Protein AF-A0A8T4UZW9-F1 (afdb_monomer_lite)

Structure (mmCIF, N/CA/C/O backbone):
data_AF-A0A8T4UZW9-F1
#
_entry.id   AF-A0A8T4UZW9-F1
#
loop_
_atom_site.group_PDB
_atom_site.id
_atom_site.type_symbol
_atom_site.label_atom_id
_atom_site.label_alt_id
_atom_site.label_comp_id
_atom_site.label_asym_id
_atom_site.label_entity_id
_atom_site.label_seq_id
_atom_site.pdbx_PDB_ins_code
_atom_site.Cartn_x
_atom_site.Cartn_y
_atom_site.Cartn_z
_atom_site.occupancy
_atom_site.B_iso_or_equiv
_atom_site.auth_seq_id
_atom_site.auth_comp_id
_atom_site.auth_asym_id
_atom_site.auth_atom_id
_atom_site.pdbx_PDB_model_num
ATOM 1 N N . ASN A 1 1 ? -14.737 19.702 2.551 1.00 26.02 1 ASN A N 1
ATOM 2 C CA . ASN A 1 1 ? -15.787 19.615 3.590 1.00 26.02 1 ASN A CA 1
ATOM 3 C C . ASN A 1 1 ? -16.115 18.159 3.865 1.00 26.02 1 ASN A C 1
ATOM 5 O O . ASN A 1 1 ? -17.049 17.646 3.266 1.00 26.02 1 ASN A O 1
ATOM 9 N N . ASN A 1 2 ? -15.314 17.505 4.705 1.00 21.62 2 ASN A N 1
ATOM 10 C CA . ASN A 1 2 ? -15.718 16.809 5.933 1.00 21.62 2 ASN A CA 1
ATOM 11 C C . ASN A 1 2 ? -14.471 16.094 6.469 1.00 21.62 2 ASN A C 1
ATOM 13 O O . ASN A 1 2 ? -13.993 15.145 5.866 1.00 21.62 2 ASN A O 1
ATOM 17 N N . ASN A 1 3 ? -13.930 16.645 7.557 1.00 31.73 3 ASN A N 1
ATOM 18 C CA . ASN A 1 3 ? -12.893 16.043 8.389 1.00 31.73 3 ASN A CA 1
ATOM 19 C C . ASN A 1 3 ? -13.463 14.808 9.082 1.00 31.73 3 ASN A C 1
ATOM 21 O O . ASN A 1 3 ? -14.439 14.972 9.811 1.00 31.73 3 ASN A O 1
ATOM 25 N N . TYR A 1 4 ? -12.802 13.660 8.954 1.00 31.64 4 TYR A N 1
ATOM 26 C CA . TYR A 1 4 ? -12.876 12.564 9.924 1.00 31.64 4 TYR A CA 1
ATOM 27 C C . TYR A 1 4 ? -11.516 11.857 10.004 1.00 31.64 4 TYR A C 1
ATOM 29 O O . TYR A 1 4 ? -11.392 10.688 9.682 1.00 31.64 4 TYR A O 1
ATOM 37 N N . GLY A 1 5 ? -10.485 12.605 10.404 1.00 29.77 5 GLY A N 1
ATOM 38 C CA . GLY A 1 5 ? -9.260 12.034 10.963 1.00 29.77 5 GLY A CA 1
ATOM 39 C C . GLY A 1 5 ? -9.416 12.014 12.477 1.00 29.77 5 GLY A C 1
ATOM 40 O O . GLY A 1 5 ? -9.089 12.999 13.135 1.00 29.77 5 GLY A O 1
ATOM 41 N N . TYR A 1 6 ? -10.027 10.958 13.004 1.00 36.66 6 TYR A N 1
ATOM 42 C CA . TYR A 1 6 ? -9.990 10.653 14.430 1.00 36.66 6 TYR A CA 1
ATOM 43 C C . TYR A 1 6 ? -8.990 9.512 14.599 1.00 36.66 6 TYR A C 1
ATOM 45 O O . TYR A 1 6 ? -9.169 8.471 13.977 1.00 36.66 6 TYR A O 1
ATOM 53 N N . SER A 1 7 ? -7.964 9.697 15.428 1.00 41.69 7 SER A N 1
ATOM 54 C CA . SER A 1 7 ? -7.065 8.589 15.797 1.00 41.69 7 SER A CA 1
ATOM 55 C C . SER A 1 7 ? -7.813 7.589 16.687 1.00 41.69 7 SER A C 1
ATOM 57 O O . SER A 1 7 ? -8.642 8.001 17.510 1.00 41.69 7 SER A O 1
ATOM 59 N N . ILE A 1 8 ? -7.499 6.291 16.632 1.00 42.41 8 ILE A N 1
ATOM 60 C CA . ILE A 1 8 ? -8.025 5.295 17.586 1.00 42.41 8 ILE A CA 1
ATOM 61 C C . ILE A 1 8 ? -7.817 5.707 19.052 1.00 42.41 8 ILE A C 1
ATOM 63 O O . ILE A 1 8 ? -8.642 5.401 19.913 1.00 42.41 8 ILE A O 1
ATOM 67 N N . ARG A 1 9 ? -6.783 6.508 19.362 1.00 38.81 9 ARG A N 1
ATOM 68 C CA . ARG A 1 9 ? -6.570 7.092 20.701 1.00 38.81 9 ARG A CA 1
ATOM 69 C C . ARG A 1 9 ? -7.736 7.976 21.155 1.00 38.81 9 ARG A C 1
ATOM 71 O O . ARG A 1 9 ? -8.079 7.964 22.338 1.00 38.81 9 ARG A O 1
ATOM 78 N N . GLU A 1 10 ? -8.380 8.705 20.246 1.00 45.06 10 GLU A N 1
ATOM 79 C CA . GLU A 1 10 ? -9.600 9.466 20.538 1.00 45.06 10 GLU A CA 1
ATOM 80 C C . GLU A 1 10 ? -10.828 8.550 20.678 1.00 45.06 10 GLU A C 1
ATOM 82 O O . GLU A 1 10 ? -11.738 8.865 21.448 1.00 45.06 10 GLU A O 1
ATOM 87 N N . PHE A 1 11 ? -10.855 7.387 20.017 1.00 43.88 11 PHE A N 1
ATOM 88 C CA . PHE A 1 11 ? -11.886 6.356 20.214 1.00 43.88 11 PHE A CA 1
ATOM 89 C C . PHE A 1 11 ? -11.728 5.575 21.535 1.00 43.88 11 PHE A C 1
ATOM 91 O O . PHE A 1 11 ? -12.718 5.182 22.151 1.00 43.88 11 PHE A O 1
ATOM 98 N N . LEU A 1 12 ? -10.512 5.427 22.056 1.00 45.00 12 LEU A N 1
ATOM 99 C CA . LEU A 1 12 ? -10.261 4.709 23.312 1.00 45.00 12 LEU A CA 1
ATOM 100 C C . LEU A 1 12 ? -10.381 5.579 24.569 1.00 45.00 12 LEU A C 1
ATOM 102 O O . LEU A 1 12 ? -10.581 5.053 25.665 1.00 45.00 12 LEU A O 1
ATOM 106 N N . GLY A 1 13 ? -10.342 6.908 24.429 1.00 38.03 13 GLY A N 1
ATOM 107 C CA . GLY A 1 13 ? -10.459 7.860 25.541 1.00 38.03 13 GLY A CA 1
ATOM 108 C C . GLY A 1 13 ? -11.771 7.791 26.343 1.00 38.03 13 GLY A C 1
ATOM 109 O O . GLY A 1 13 ? -11.849 8.393 27.416 1.00 38.03 13 GLY A O 1
ATOM 110 N N . SER A 1 14 ? -12.791 7.057 25.872 1.00 42.62 14 SER A N 1
ATOM 111 C CA . SER A 1 14 ? -14.040 6.814 26.613 1.00 42.62 14 SER A CA 1
ATOM 112 C C . SER A 1 14 ? -14.542 5.358 26.574 1.00 42.62 14 SER A C 1
ATOM 114 O O . SER A 1 14 ? -15.747 5.138 26.675 1.00 42.62 14 SER A O 1
ATOM 116 N N . ALA A 1 15 ? -13.668 4.343 26.490 1.00 47.72 15 ALA A N 1
ATOM 117 C CA . ALA A 1 15 ? -14.074 2.947 26.730 1.00 47.72 15 ALA A CA 1
ATOM 118 C C . ALA A 1 15 ? -14.591 2.784 28.181 1.00 47.72 15 ALA A C 1
ATOM 120 O O . ALA A 1 15 ? -13.852 2.490 29.117 1.00 47.72 15 ALA A O 1
ATOM 121 N N . GLY A 1 16 ? -15.866 3.112 28.389 1.00 48.53 16 GLY A N 1
ATOM 122 C CA . GLY A 1 16 ? -16.478 3.362 29.694 1.00 48.53 16 GLY A CA 1
ATOM 123 C C . GLY A 1 16 ? -17.333 2.207 30.205 1.00 48.53 16 GLY A C 1
ATOM 124 O O . GLY A 1 16 ? -17.899 2.311 31.293 1.00 48.53 16 GLY A O 1
ATOM 125 N N . GLY A 1 17 ? -17.441 1.121 29.440 1.00 56.91 17 GLY A N 1
ATOM 126 C CA . GLY A 1 17 ? -18.288 -0.024 29.759 1.00 56.91 17 GLY A CA 1
ATOM 127 C C . GLY A 1 17 ? -17.519 -1.333 29.758 1.00 56.91 17 GLY A C 1
ATOM 128 O O . GLY A 1 17 ? -17.834 -2.201 28.966 1.00 56.91 17 GLY A O 1
ATOM 129 N N . THR A 1 18 ? -16.505 -1.499 30.607 1.00 66.62 18 THR A N 1
ATOM 130 C CA . THR A 1 18 ? -15.887 -2.819 30.843 1.00 66.62 18 THR A CA 1
ATOM 131 C C . THR A 1 18 ? -16.677 -3.575 31.921 1.00 66.62 18 THR A C 1
ATOM 133 O O . THR A 1 18 ? -17.884 -3.773 31.766 1.00 66.62 18 THR A O 1
ATOM 136 N N . TYR A 1 19 ? -16.058 -3.981 33.035 1.00 70.56 19 TYR A N 1
ATOM 137 C CA . TYR A 1 19 ? -16.760 -4.689 34.103 1.00 70.56 19 TYR A CA 1
ATOM 138 C C . TYR A 1 19 ? -17.786 -3.791 34.806 1.00 70.56 19 TYR A C 1
ATOM 140 O O . TYR A 1 19 ? -17.461 -2.744 35.371 1.00 70.56 19 TYR A O 1
ATOM 148 N N . ASN A 1 20 ? -19.039 -4.239 34.823 1.00 71.25 20 ASN A N 1
ATOM 149 C CA . ASN A 1 20 ? -20.116 -3.590 35.559 1.00 71.25 20 ASN A CA 1
ATOM 150 C C . ASN A 1 20 ? -21.102 -4.643 36.074 1.00 71.25 20 ASN A C 1
ATOM 152 O O . ASN A 1 20 ? -21.832 -5.272 35.301 1.00 71.25 20 ASN A O 1
ATOM 156 N N . TYR A 1 21 ? -21.124 -4.835 37.395 1.00 75.19 21 TYR A N 1
ATOM 157 C CA . TYR A 1 21 ? -21.987 -5.810 38.057 1.00 75.19 21 TYR A CA 1
ATOM 158 C C . TYR A 1 21 ? -23.447 -5.330 38.097 1.00 75.19 21 TYR A C 1
ATOM 160 O O . TYR A 1 21 ? -23.865 -4.610 39.007 1.00 75.19 21 TYR A O 1
ATOM 168 N N . ARG A 1 22 ? -24.237 -5.726 37.092 1.00 79.81 22 ARG A N 1
ATOM 169 C CA . ARG A 1 22 ? -25.622 -5.294 36.873 1.00 79.81 22 ARG A CA 1
ATOM 170 C C . ARG A 1 22 ? -26.467 -6.377 36.201 1.00 79.81 22 ARG A C 1
ATOM 172 O O . ARG A 1 22 ? -25.975 -7.269 35.518 1.00 79.81 22 ARG A O 1
ATOM 179 N N . CYS A 1 23 ? -27.781 -6.266 36.348 1.00 78.50 23 CYS A N 1
ATOM 180 C CA . CYS A 1 23 ? -28.707 -7.097 35.582 1.00 78.50 23 CYS A CA 1
ATOM 181 C C . CYS A 1 23 ? -28.758 -6.662 34.115 1.00 78.50 23 CYS A C 1
ATOM 183 O O . CYS A 1 23 ? -28.663 -5.468 33.816 1.00 78.50 23 CYS A O 1
ATOM 185 N N . THR A 1 24 ? -28.986 -7.613 33.210 1.00 81.69 24 THR A N 1
ATOM 186 C CA . THR A 1 24 ? -29.236 -7.331 31.791 1.00 81.69 24 THR A CA 1
ATOM 187 C C . THR A 1 24 ? -30.389 -6.341 31.645 1.00 81.69 24 THR A C 1
ATOM 189 O O . THR A 1 24 ? -31.436 -6.490 32.283 1.00 81.69 24 THR A O 1
ATOM 192 N N . GLN A 1 25 ? -30.173 -5.287 30.850 1.00 79.19 25 GLN A N 1
ATOM 193 C CA . GLN A 1 25 ? -31.126 -4.183 30.646 1.00 79.19 25 GLN A CA 1
ATOM 194 C C . GLN A 1 25 ? -31.618 -3.519 31.950 1.00 79.19 25 GLN A C 1
ATOM 196 O O . GLN A 1 25 ? -32.710 -2.945 31.995 1.00 79.19 25 GLN A O 1
ATOM 201 N N . ASN A 1 26 ? -30.842 -3.623 33.036 1.00 79.69 26 ASN A N 1
ATOM 202 C CA . ASN A 1 26 ? -31.213 -3.174 34.380 1.00 79.69 26 ASN A CA 1
ATOM 203 C C . ASN A 1 26 ? -32.562 -3.751 34.874 1.00 79.69 26 ASN A C 1
ATOM 205 O O . ASN A 1 26 ? -33.291 -3.096 35.622 1.00 79.69 26 ASN A O 1
ATOM 209 N N . LYS A 1 27 ? -32.923 -4.974 34.449 1.00 83.25 27 LYS A N 1
ATOM 210 C CA . LYS A 1 27 ? -34.152 -5.668 34.874 1.00 83.25 27 LYS A CA 1
ATOM 211 C C . LYS A 1 27 ? -33.907 -6.526 36.119 1.00 83.25 27 LYS A C 1
ATOM 213 O O . LYS A 1 27 ? -33.400 -7.645 36.031 1.00 83.25 27 LYS A O 1
ATOM 218 N N . GLY A 1 28 ? -34.255 -5.976 37.279 1.00 85.44 28 GLY A N 1
ATOM 219 C CA . GLY A 1 28 ? -34.100 -6.616 38.588 1.00 85.44 28 GLY A CA 1
ATOM 220 C C . GLY A 1 28 ? -33.003 -5.969 39.436 1.00 85.44 28 GLY A C 1
ATOM 221 O O . GLY A 1 28 ? -32.626 -4.816 39.224 1.00 85.44 28 GLY A O 1
ATOM 222 N N . THR A 1 29 ? -32.498 -6.695 40.435 1.00 86.12 29 THR A N 1
ATOM 223 C CA . THR A 1 29 ? -31.386 -6.241 41.287 1.00 86.12 29 THR A CA 1
ATOM 224 C C . THR A 1 29 ? -30.428 -7.395 41.520 1.00 86.12 29 THR A C 1
ATOM 226 O O . THR A 1 29 ? -30.804 -8.396 42.129 1.00 86.12 29 THR A O 1
ATOM 229 N N . ALA A 1 30 ? -29.187 -7.253 41.052 1.00 69.88 30 ALA A N 1
ATOM 230 C CA . ALA A 1 30 ? -28.177 -8.297 41.165 1.00 69.88 30 ALA A CA 1
ATOM 231 C C . ALA A 1 30 ? -27.990 -8.738 42.636 1.00 69.88 30 ALA A C 1
ATOM 233 O O . ALA A 1 30 ? -28.013 -7.891 43.534 1.00 69.88 30 ALA A O 1
ATOM 234 N N . PRO A 1 31 ? -27.841 -10.049 42.914 1.00 72.38 31 PRO A N 1
ATOM 235 C CA . PRO A 1 31 ? -27.735 -11.157 41.955 1.00 72.38 31 PRO A CA 1
ATOM 236 C C . PRO A 1 31 ? -29.085 -11.678 41.413 1.00 72.38 31 PRO A C 1
ATOM 238 O O . PRO A 1 31 ? -29.103 -12.566 40.566 1.00 72.38 31 PRO A O 1
ATOM 241 N N . ASN A 1 32 ? -30.220 -11.149 41.881 1.00 84.44 32 ASN A N 1
ATOM 242 C CA . ASN A 1 32 ? -31.563 -11.599 41.500 1.00 84.44 32 ASN A CA 1
ATOM 243 C C . ASN A 1 32 ? -32.087 -10.793 40.300 1.00 84.44 32 ASN A C 1
ATOM 245 O O . ASN A 1 32 ? -32.832 -9.820 40.448 1.00 84.44 32 ASN A O 1
ATOM 249 N N . CYS A 1 33 ? -31.654 -11.193 39.109 1.00 82.38 33 CYS A N 1
ATOM 250 C CA . CYS A 1 33 ? -31.996 -10.531 37.855 1.00 82.38 33 CYS A CA 1
ATOM 251 C C . CYS A 1 33 ? -33.128 -11.247 37.115 1.00 82.38 33 CYS A C 1
ATOM 253 O O . CYS A 1 33 ? -33.100 -12.469 36.982 1.00 82.38 33 CYS A O 1
ATOM 255 N N . ASP A 1 34 ? -34.075 -10.483 36.567 1.00 86.69 34 ASP A N 1
ATOM 256 C CA . ASP A 1 34 ? -35.231 -11.033 35.845 1.00 86.69 34 ASP A CA 1
ATOM 257 C C . ASP A 1 34 ? -34.815 -11.688 34.518 1.00 86.69 34 ASP A C 1
ATOM 259 O O . ASP A 1 34 ? -35.422 -12.661 34.076 1.00 86.69 34 ASP A O 1
ATOM 263 N N . LEU A 1 35 ? -33.767 -11.144 33.889 1.00 80.06 35 LEU A N 1
ATOM 264 C CA . LEU A 1 35 ? -33.226 -11.575 32.594 1.00 80.06 35 LEU A CA 1
ATOM 265 C C . LEU A 1 35 ? -31.789 -12.120 32.696 1.00 80.06 35 LEU A C 1
ATOM 267 O O . LEU A 1 35 ? -31.121 -12.283 31.681 1.00 80.06 35 LEU A O 1
ATOM 271 N N . GLY A 1 36 ? -31.305 -12.383 33.914 1.00 83.38 36 GLY A N 1
ATOM 272 C CA . GLY A 1 36 ? -29.906 -12.739 34.171 1.00 83.38 36 GLY A CA 1
ATOM 273 C C . GLY A 1 36 ? -28.966 -11.533 34.318 1.00 83.38 36 GLY A C 1
ATOM 274 O O . GLY A 1 36 ? -29.372 -10.373 34.193 1.00 83.38 36 GLY A O 1
ATOM 275 N N . LEU A 1 37 ? -27.711 -11.820 34.666 1.00 78.38 37 LEU A N 1
ATOM 276 C CA . LEU A 1 37 ? -26.644 -10.820 34.753 1.00 78.38 37 LEU A CA 1
ATOM 277 C C . LEU A 1 37 ? -26.192 -10.396 33.352 1.00 78.38 37 LEU A C 1
ATOM 279 O O . LEU A 1 37 ? -26.225 -11.190 32.414 1.00 78.38 37 LEU A O 1
ATOM 283 N N . SER A 1 38 ? -25.763 -9.141 33.241 1.00 81.44 38 SER A N 1
ATOM 284 C CA . SER A 1 38 ? -25.216 -8.585 32.004 1.00 81.44 38 SER A CA 1
ATOM 285 C C . SER A 1 38 ? -23.883 -9.257 31.641 1.00 81.44 38 SER A C 1
ATOM 287 O O . SER A 1 38 ? -23.124 -9.584 32.553 1.00 81.44 38 SER A O 1
ATOM 289 N N . PRO A 1 39 ? -23.533 -9.388 30.348 1.00 77.69 39 PRO A N 1
ATOM 290 C CA . PRO A 1 39 ? -22.188 -9.783 29.909 1.00 77.69 39 PRO A CA 1
ATOM 291 C C . PRO A 1 39 ? -21.061 -8.962 30.565 1.00 77.69 39 PRO A C 1
ATOM 293 O O . PRO A 1 39 ? -20.059 -9.517 31.014 1.00 77.69 39 PRO A O 1
ATOM 296 N N . HIS A 1 40 ? -21.276 -7.659 30.780 1.00 79.31 40 HIS A N 1
ATOM 297 C CA . HIS A 1 40 ? -20.351 -6.802 31.537 1.00 79.31 40 HIS A CA 1
ATOM 298 C C . HIS A 1 40 ? -20.133 -7.257 32.986 1.00 79.31 40 HIS A C 1
ATOM 300 O O . HIS A 1 40 ? -19.101 -6.968 33.577 1.00 79.31 40 HIS A O 1
ATOM 306 N N . SER A 1 41 ? -21.082 -7.970 33.594 1.00 70.19 41 SER A N 1
ATOM 307 C CA . SER A 1 41 ? -20.940 -8.503 34.959 1.00 70.19 41 SER A CA 1
ATOM 308 C C . SER A 1 41 ? -20.025 -9.717 35.044 1.00 70.19 41 SER A C 1
ATOM 310 O O . SER A 1 41 ? -19.705 -10.143 36.148 1.00 70.19 41 SER A O 1
ATOM 312 N N . TYR A 1 42 ? -19.626 -10.268 33.901 1.00 67.94 42 TYR A N 1
ATOM 313 C CA . TYR A 1 42 ? -18.651 -11.349 33.794 1.00 67.94 42 TYR A CA 1
ATOM 314 C C . TYR A 1 42 ? -17.320 -10.858 33.213 1.00 67.94 42 TYR A C 1
ATOM 316 O O . TYR A 1 42 ? -16.427 -11.661 32.985 1.00 67.94 42 TYR A O 1
ATOM 324 N N . GLY A 1 43 ? -17.199 -9.554 32.935 1.00 67.44 43 GLY A N 1
ATOM 325 C CA . GLY A 1 43 ? -16.023 -8.989 32.281 1.00 67.44 43 GLY A CA 1
ATOM 326 C C . GLY A 1 43 ? -15.843 -9.460 30.838 1.00 67.44 43 GLY A C 1
ATOM 327 O O . GLY A 1 43 ? -14.761 -9.290 30.307 1.00 67.44 43 GLY A O 1
ATOM 328 N N . VAL A 1 44 ? -16.862 -10.045 30.198 1.00 71.31 44 VAL A N 1
ATOM 329 C CA . VAL A 1 44 ? -16.782 -10.572 28.818 1.00 71.31 44 VAL A CA 1
ATOM 330 C C . VAL A 1 44 ? -17.356 -9.611 27.774 1.00 71.31 44 VAL A C 1
ATOM 332 O O . VAL A 1 44 ? -17.636 -10.017 26.653 1.00 71.31 44 VAL A O 1
ATOM 335 N N . ALA A 1 45 ? -17.578 -8.346 28.134 1.00 80.19 45 ALA A N 1
ATOM 336 C CA . ALA A 1 45 ? -18.093 -7.341 27.214 1.00 80.19 45 ALA A CA 1
ATOM 337 C C . ALA A 1 45 ? -17.457 -5.968 27.428 1.00 80.19 45 ALA A C 1
ATOM 339 O O . ALA A 1 45 ? -17.060 -5.623 28.547 1.00 80.19 45 ALA A O 1
ATOM 340 N N . ILE A 1 46 ? -17.396 -5.198 26.344 1.00 82.12 46 ILE A N 1
ATOM 341 C CA . ILE A 1 46 ? -16.849 -3.847 26.293 1.00 82.12 46 ILE A CA 1
ATOM 342 C C . ILE A 1 46 ? -17.754 -2.924 25.474 1.00 82.12 46 ILE A C 1
ATOM 344 O O . ILE A 1 46 ? -18.232 -3.309 24.412 1.00 82.12 46 ILE A O 1
ATOM 348 N N . ASP A 1 47 ? -17.946 -1.698 25.967 1.00 85.12 47 ASP A N 1
ATOM 349 C CA . ASP A 1 47 ? -18.595 -0.618 25.219 1.00 85.12 47 ASP A CA 1
ATOM 350 C C . ASP A 1 47 ? -17.548 0.397 24.719 1.00 85.12 47 ASP A C 1
ATOM 352 O O . ASP A 1 47 ? -16.833 1.010 25.524 1.00 85.12 47 ASP A O 1
ATOM 356 N N . VAL A 1 48 ? -17.472 0.607 23.401 1.00 79.19 48 VAL A N 1
ATOM 357 C CA . VAL A 1 48 ? -16.547 1.539 22.730 1.00 79.19 48 VAL A CA 1
ATOM 358 C C . VAL A 1 48 ? -17.263 2.844 22.367 1.00 79.19 48 VAL A C 1
ATOM 360 O O . VAL A 1 48 ? -18.261 2.841 21.647 1.00 79.19 48 VAL A O 1
ATOM 363 N N . ARG A 1 49 ? -16.744 3.985 22.847 1.00 75.38 49 ARG A N 1
ATOM 364 C CA . ARG A 1 49 ? -17.334 5.332 22.663 1.00 75.38 49 ARG A CA 1
ATOM 365 C C . ARG A 1 49 ? -18.859 5.375 22.876 1.00 75.38 49 ARG A C 1
ATOM 367 O O . ARG A 1 49 ? -19.587 5.823 21.986 1.00 75.38 49 ARG A O 1
ATOM 374 N N . PRO A 1 50 ? -19.368 4.964 24.053 1.00 78.50 50 PRO A N 1
ATOM 375 C CA . PRO A 1 50 ? -20.802 4.978 24.349 1.00 78.50 50 PRO A CA 1
ATOM 376 C C . PRO A 1 50 ? -21.433 6.380 24.252 1.00 78.50 50 PRO A C 1
ATOM 378 O O . PRO A 1 50 ? -22.640 6.512 24.074 1.00 78.50 50 PRO A O 1
ATOM 381 N N . ASP A 1 51 ? -20.628 7.445 24.349 1.00 77.62 51 ASP A N 1
ATOM 382 C CA . ASP A 1 51 ? -21.057 8.833 24.154 1.00 77.62 51 ASP A CA 1
ATOM 383 C C . ASP A 1 51 ? -21.459 9.155 22.706 1.00 77.62 51 ASP A C 1
ATOM 385 O O . ASP A 1 51 ? -22.354 9.976 22.493 1.00 77.62 51 ASP A O 1
ATOM 389 N N . LEU A 1 52 ? -20.810 8.515 21.727 1.00 79.69 52 LEU A N 1
ATOM 390 C CA . LEU A 1 52 ? -21.070 8.707 20.297 1.00 79.69 52 LEU A CA 1
ATOM 391 C C . LEU A 1 52 ? -21.924 7.596 19.688 1.00 79.69 52 LEU A C 1
ATOM 393 O O . LEU A 1 52 ? -22.645 7.843 18.724 1.00 79.69 52 LEU A O 1
ATOM 397 N N . ASN A 1 53 ? -21.856 6.394 20.260 1.00 85.62 53 ASN A N 1
ATOM 398 C CA . ASN A 1 53 ? -22.495 5.187 19.743 1.00 85.62 53 ASN A CA 1
ATOM 399 C C . ASN A 1 53 ? -23.543 4.617 20.722 1.00 85.62 53 ASN A C 1
ATOM 401 O O . ASN A 1 53 ? -23.474 3.431 21.044 1.00 85.62 53 ASN A O 1
ATOM 405 N N . PRO A 1 54 ? -24.494 5.427 21.234 1.00 87.81 54 PRO A N 1
ATOM 406 C CA . PRO A 1 54 ? -25.459 4.954 22.217 1.00 87.81 54 PRO A CA 1
ATOM 407 C C . PRO A 1 54 ? -26.408 3.914 21.620 1.00 87.81 54 PRO A C 1
ATOM 409 O O . PRO A 1 54 ? -26.716 3.930 20.425 1.00 87.81 54 PRO A O 1
ATOM 412 N N . ASP A 1 55 ? -26.940 3.058 22.483 1.00 89.25 55 ASP A N 1
ATOM 413 C CA . ASP A 1 55 ? -27.906 2.044 22.103 1.00 89.25 55 ASP A CA 1
ATOM 414 C C . ASP A 1 55 ? -29.293 2.626 21.783 1.00 89.25 55 ASP A C 1
ATOM 416 O O . ASP A 1 55 ? -29.760 3.606 22.373 1.00 89.25 55 ASP A O 1
ATOM 420 N N . TYR A 1 56 ? -29.992 2.006 20.830 1.00 88.25 56 TYR A N 1
ATOM 421 C CA . TYR A 1 56 ? -31.361 2.370 20.482 1.00 88.25 56 TYR A CA 1
ATOM 422 C C . TYR A 1 56 ? -32.143 1.221 19.830 1.00 88.25 56 TYR A C 1
ATOM 424 O O . TYR A 1 56 ? -31.610 0.291 19.226 1.00 88.25 56 TYR A O 1
ATOM 432 N N . SER A 1 57 ? -33.473 1.286 19.918 1.00 88.25 57 SER A N 1
ATOM 433 C CA . SER A 1 57 ? -34.347 0.345 19.205 1.00 88.25 57 SER A CA 1
ATOM 434 C C . SER A 1 57 ? -34.428 0.696 17.719 1.00 88.25 57 SER A C 1
ATOM 436 O O . SER A 1 57 ? -34.755 1.832 17.376 1.00 88.25 57 SER A O 1
ATOM 438 N N . LYS A 1 58 ? -34.225 -0.288 16.838 1.00 85.50 58 LYS A N 1
ATOM 439 C CA . LYS A 1 58 ? -34.376 -0.137 15.380 1.00 85.50 58 LYS A CA 1
ATOM 440 C C . LYS A 1 58 ? -35.471 -1.047 14.824 1.00 85.50 58 LYS A C 1
ATOM 442 O O . LYS A 1 58 ? -35.899 -1.990 15.495 1.00 85.50 58 LYS A O 1
ATOM 447 N N . LYS A 1 59 ? -35.971 -0.762 13.615 1.00 83.88 59 LYS A N 1
ATOM 448 C CA . LYS A 1 59 ? -36.911 -1.679 12.952 1.00 83.88 59 LYS A CA 1
ATOM 449 C C . LYS A 1 59 ? -36.155 -2.904 12.448 1.00 83.88 59 LYS A C 1
ATOM 451 O O . LYS A 1 59 ? -34.949 -2.863 12.231 1.00 83.88 59 LYS A O 1
ATOM 456 N N . ILE A 1 60 ? -36.894 -3.993 12.256 1.00 78.25 60 ILE A N 1
ATOM 457 C CA . ILE A 1 60 ? -36.329 -5.226 11.715 1.00 78.25 60 ILE A CA 1
ATOM 458 C C . ILE A 1 60 ? -35.717 -4.959 10.332 1.00 78.25 60 ILE A C 1
ATOM 460 O O . ILE A 1 60 ? -36.382 -4.373 9.477 1.00 78.25 60 ILE A O 1
ATOM 464 N N . ASN A 1 61 ? -34.475 -5.403 10.137 1.00 77.31 61 ASN A N 1
ATOM 465 C CA . ASN A 1 61 ? -33.659 -5.210 8.930 1.00 77.31 61 ASN A CA 1
ATOM 466 C C . ASN A 1 61 ? -33.200 -3.768 8.640 1.00 77.31 61 ASN A C 1
ATOM 468 O O . ASN A 1 61 ? -32.626 -3.546 7.578 1.00 77.31 61 ASN A O 1
ATOM 472 N N . ASP A 1 62 ? -33.425 -2.801 9.537 1.00 84.81 62 ASP A N 1
ATOM 473 C CA . ASP A 1 62 ? -32.738 -1.510 9.422 1.00 84.81 62 ASP A CA 1
ATOM 474 C C . ASP A 1 62 ? -31.244 -1.701 9.760 1.00 84.81 62 ASP A C 1
ATOM 476 O O . ASP A 1 62 ? -30.873 -2.484 10.648 1.00 84.81 62 ASP A O 1
ATOM 480 N N . GLU A 1 63 ? -30.377 -0.966 9.068 1.00 85.62 63 GLU A N 1
ATOM 481 C CA . GLU A 1 63 ? -28.951 -0.901 9.396 1.00 85.62 63 GLU A CA 1
ATOM 482 C C . GLU A 1 63 ? -28.738 -0.208 10.753 1.00 85.62 63 GLU A C 1
ATOM 484 O O . GLU A 1 63 ? -29.536 0.627 11.196 1.00 85.62 63 GLU A O 1
ATOM 489 N N . CYS A 1 64 ? -27.680 -0.608 11.459 1.00 90.06 64 CYS A N 1
ATOM 490 C CA . CYS A 1 64 ? -27.278 0.037 12.704 1.00 90.06 64 CYS A CA 1
ATOM 491 C C . CYS A 1 64 ? -26.448 1.278 12.360 1.00 90.06 64 CYS A C 1
ATOM 493 O O . CYS A 1 64 ? -25.502 1.187 11.591 1.00 90.06 64 CYS A O 1
ATOM 495 N N . ASN A 1 65 ? -26.821 2.439 12.888 1.00 89.69 65 ASN A N 1
ATOM 496 C CA . ASN A 1 65 ? -26.115 3.692 12.654 1.00 89.69 65 ASN A CA 1
ATOM 497 C C . ASN A 1 65 ? -25.051 3.869 13.739 1.00 89.69 65 ASN A C 1
ATOM 499 O O . ASN A 1 65 ? -25.384 3.847 14.926 1.00 89.69 65 ASN A O 1
ATOM 503 N N . HIS A 1 66 ? -23.800 4.064 13.334 1.00 89.81 66 HIS A N 1
ATOM 504 C CA . HIS A 1 66 ? -22.658 4.236 14.225 1.00 89.81 66 HIS A CA 1
ATOM 505 C C . HIS A 1 66 ? -21.614 5.169 13.620 1.00 89.81 66 HIS A C 1
ATOM 507 O O . HIS A 1 66 ? -21.635 5.493 12.436 1.00 89.81 66 HIS A O 1
ATOM 513 N N . GLN A 1 67 ? -20.695 5.603 14.474 1.00 82.88 67 GLN A N 1
ATOM 514 C CA . GLN A 1 67 ? -19.491 6.344 14.110 1.00 82.88 67 GLN A CA 1
ATOM 515 C C . GLN A 1 67 ? -18.220 5.516 14.335 1.00 82.88 67 GLN A C 1
ATOM 517 O O . GLN A 1 67 ? -17.125 6.059 14.238 1.00 82.88 67 GLN A O 1
ATOM 522 N N . LEU A 1 68 ? -18.353 4.232 14.689 1.00 77.94 68 LEU A N 1
ATOM 523 C CA . LEU A 1 68 ? -17.210 3.322 14.765 1.00 77.94 68 LEU A CA 1
ATOM 524 C C . LEU A 1 68 ? -16.644 3.064 13.360 1.00 77.94 68 LEU A C 1
ATOM 526 O O . LEU A 1 68 ? -17.452 2.802 12.468 1.00 77.94 68 LEU A O 1
ATOM 530 N N . PRO A 1 69 ? -15.314 3.117 13.174 1.00 77.44 69 PRO A N 1
ATOM 531 C CA . PRO A 1 69 ? -14.661 2.636 11.958 1.00 77.44 69 PRO A CA 1
ATOM 532 C C . PRO A 1 69 ? -14.909 1.139 11.734 1.00 77.44 69 PRO A C 1
ATOM 534 O O . PRO A 1 69 ? -14.963 0.376 12.704 1.00 77.44 69 PRO A O 1
ATOM 537 N N . ASP A 1 70 ? -15.013 0.721 10.470 1.00 76.44 70 ASP A N 1
ATOM 538 C CA . ASP A 1 70 ? -15.262 -0.681 10.106 1.00 76.44 70 ASP A CA 1
ATOM 539 C C . ASP A 1 70 ? -14.127 -1.600 10.581 1.00 76.44 70 ASP A C 1
ATOM 541 O O . ASP A 1 70 ? -14.411 -2.651 11.152 1.00 76.44 70 ASP A O 1
ATOM 545 N N . CYS A 1 71 ? -12.869 -1.143 10.507 1.00 66.62 71 CYS A N 1
ATOM 546 C CA . CYS A 1 71 ? -11.709 -1.888 11.004 1.00 66.62 71 CYS A CA 1
ATOM 547 C C . CYS A 1 71 ? -11.834 -2.267 12.490 1.00 66.62 71 CYS A C 1
ATOM 549 O O . CYS A 1 71 ? -11.508 -3.382 12.870 1.00 66.62 71 CYS A O 1
ATOM 551 N N . ILE A 1 72 ? -12.396 -1.400 13.345 1.00 73.94 72 ILE A N 1
ATOM 552 C CA . ILE A 1 72 ? -12.625 -1.730 14.761 1.00 73.94 72 ILE A CA 1
ATOM 553 C C . ILE A 1 72 ? -13.627 -2.879 14.882 1.00 73.94 72 ILE A C 1
ATOM 555 O O . ILE A 1 72 ? -13.433 -3.801 15.673 1.00 73.94 72 ILE A O 1
ATOM 559 N N . ILE A 1 73 ? -14.719 -2.818 14.118 1.00 81.75 73 ILE A N 1
ATOM 560 C CA . ILE A 1 73 ? -15.774 -3.833 14.155 1.00 81.75 73 ILE A CA 1
ATOM 561 C C . ILE A 1 73 ? -15.227 -5.177 13.665 1.00 81.75 73 ILE A C 1
ATOM 563 O O . ILE A 1 73 ? -15.501 -6.203 14.291 1.00 81.75 73 ILE A O 1
ATOM 567 N N . GLU A 1 74 ? -14.461 -5.160 12.577 1.00 77.81 74 GLU A N 1
ATOM 568 C CA . GLU A 1 74 ? -13.820 -6.331 11.979 1.00 77.81 74 GLU A CA 1
ATOM 569 C C . GLU A 1 74 ? -12.785 -6.944 12.927 1.00 77.81 74 GLU A C 1
ATOM 571 O O . GLU A 1 74 ? -12.942 -8.111 13.277 1.00 77.81 74 GLU A O 1
ATOM 576 N N . SER A 1 75 ? -11.868 -6.157 13.504 1.00 71.12 75 SER A N 1
ATOM 577 C CA . SER A 1 75 ? -10.884 -6.646 14.486 1.00 71.12 75 SER A CA 1
ATOM 578 C C . SER A 1 75 ? -11.535 -7.355 15.678 1.00 71.12 75 SER A C 1
ATOM 580 O O . SER A 1 75 ? -11.091 -8.421 16.111 1.00 71.12 75 SER A O 1
ATOM 582 N N . PHE A 1 76 ? -12.625 -6.801 16.225 1.00 77.56 76 PHE A N 1
ATOM 583 C CA . PHE A 1 76 ? -13.358 -7.466 17.306 1.00 77.56 76 PHE A CA 1
ATOM 584 C C . PHE A 1 76 ? -14.012 -8.773 16.836 1.00 77.56 76 PHE A C 1
ATOM 586 O O . PHE A 1 76 ? -13.969 -9.774 17.558 1.00 77.56 76 PHE A O 1
ATOM 593 N N . LYS A 1 77 ? -14.622 -8.785 15.646 1.00 81.81 77 LYS A N 1
ATOM 594 C CA . LYS A 1 77 ? -15.268 -9.979 15.082 1.00 81.81 77 LYS A CA 1
ATOM 595 C C . LYS A 1 77 ? -14.261 -11.088 14.778 1.00 81.81 77 LYS A C 1
ATOM 597 O O . LYS A 1 77 ? -14.532 -12.238 15.128 1.00 81.81 77 LYS A O 1
ATOM 602 N N . ASP A 1 78 ? -13.102 -10.747 14.229 1.00 72.69 78 ASP A N 1
ATOM 603 C CA . ASP A 1 78 ? -12.014 -11.684 13.932 1.00 72.69 78 ASP A CA 1
ATOM 604 C C . ASP A 1 78 ? -11.417 -12.279 15.211 1.00 72.69 78 ASP A C 1
ATOM 606 O O . ASP A 1 78 ? -11.125 -13.474 15.281 1.00 72.69 78 ASP A O 1
ATOM 610 N N . ALA A 1 79 ? -11.383 -11.495 16.291 1.00 66.56 79 ALA A N 1
ATOM 611 C CA . ALA A 1 79 ? -11.049 -11.971 17.631 1.00 66.56 79 ALA A CA 1
ATOM 612 C C . ALA A 1 79 ? -12.157 -12.813 18.305 1.00 66.56 79 ALA A C 1
ATOM 614 O O . ALA A 1 79 ? -12.017 -13.243 19.456 1.00 66.56 79 ALA A O 1
ATOM 615 N N . GLY A 1 80 ? -13.276 -13.055 17.620 1.00 74.94 80 GLY A N 1
ATOM 616 C CA . GLY A 1 80 ? -14.381 -13.886 18.093 1.00 74.94 80 GLY A CA 1
ATOM 617 C C . GLY A 1 80 ? -15.420 -13.160 18.951 1.00 74.94 80 GLY A C 1
ATOM 618 O O . GLY A 1 80 ? -16.260 -13.822 19.571 1.00 74.94 80 GLY A O 1
ATOM 619 N N . PHE A 1 81 ? -15.404 -11.825 19.002 1.00 83.62 81 PHE A N 1
ATOM 620 C CA . PHE A 1 81 ? -16.485 -11.059 19.621 1.00 83.62 81 PHE A CA 1
ATOM 621 C C . PHE A 1 81 ? -17.705 -10.999 18.704 1.00 83.62 81 PHE A C 1
ATOM 623 O O . PHE A 1 81 ? -17.631 -11.044 17.478 1.00 83.62 81 PHE A O 1
ATOM 630 N N . ARG A 1 82 ? -18.872 -10.849 19.321 1.00 89.12 82 ARG A N 1
ATOM 631 C CA . ARG A 1 82 ? -20.103 -10.456 18.640 1.00 89.12 82 ARG A CA 1
ATOM 632 C C . ARG A 1 82 ? -20.294 -8.965 18.813 1.00 89.12 82 ARG A C 1
ATOM 634 O O . ARG A 1 82 ? -20.067 -8.437 19.899 1.00 89.12 82 ARG A O 1
ATOM 641 N N . TRP A 1 83 ? -20.770 -8.316 17.763 1.00 92.50 83 TRP A N 1
ATOM 642 C CA . TRP A 1 83 ? -21.052 -6.892 17.777 1.00 92.50 83 TRP A CA 1
ATOM 643 C C . TRP A 1 83 ? -22.550 -6.632 17.960 1.00 92.50 83 TRP A C 1
ATOM 645 O O . TRP A 1 83 ? -23.388 -7.207 17.261 1.00 92.50 83 TRP A O 1
ATOM 655 N N . GLY A 1 84 ? -22.904 -5.742 18.888 1.00 91.44 84 GLY A N 1
ATOM 656 C CA . GLY A 1 84 ? -24.287 -5.359 19.176 1.00 91.44 84 GLY A CA 1
ATOM 657 C C . GLY A 1 84 ? -24.982 -4.625 18.024 1.00 91.44 84 GLY A C 1
ATOM 658 O O . GLY A 1 84 ? -26.214 -4.538 17.990 1.00 91.44 84 GLY A O 1
ATOM 659 N N . GLY A 1 85 ? -24.224 -4.147 17.031 1.00 91.75 85 GLY A N 1
ATOM 660 C CA . GLY A 1 85 ? -24.788 -3.585 15.805 1.00 91.75 85 GLY A CA 1
ATOM 661 C C . GLY A 1 85 ? -25.441 -4.611 14.871 1.00 91.75 85 GLY A C 1
ATOM 662 O O . GLY A 1 85 ? -26.376 -4.264 14.137 1.00 91.75 85 GLY A O 1
ATOM 663 N N . ASP A 1 86 ? -25.052 -5.886 14.977 1.00 90.44 86 ASP A N 1
ATOM 664 C CA . ASP A 1 86 ? -25.614 -6.987 14.180 1.00 90.44 86 ASP A CA 1
ATOM 665 C C . ASP A 1 86 ? -27.002 -7.441 14.676 1.00 90.44 86 ASP A C 1
ATOM 667 O O . ASP A 1 86 ? -27.660 -8.288 14.065 1.00 90.44 86 ASP A O 1
ATOM 671 N N . TRP A 1 87 ? -27.484 -6.916 15.806 1.00 88.62 87 TRP A N 1
ATOM 672 C CA . TRP A 1 87 ? -28.767 -7.321 16.372 1.00 88.62 87 TRP A CA 1
ATOM 673 C C . TRP A 1 87 ? -29.952 -6.845 15.511 1.00 88.62 87 TRP A C 1
ATOM 675 O O . TRP A 1 87 ? -29.947 -5.775 14.911 1.00 88.62 87 TRP A O 1
ATOM 685 N N . ASN A 1 88 ? -31.017 -7.652 15.436 1.00 83.44 88 ASN A N 1
ATOM 686 C CA . ASN A 1 88 ? -32.087 -7.448 14.444 1.00 83.44 88 ASN A CA 1
ATOM 687 C C . ASN A 1 88 ? -33.131 -6.391 14.825 1.00 83.44 88 ASN A C 1
ATOM 689 O O . ASN A 1 88 ? -33.704 -5.739 13.957 1.00 83.44 88 ASN A O 1
ATOM 693 N N . THR A 1 89 ? -33.445 -6.264 16.112 1.00 83.44 89 THR A N 1
ATOM 694 C CA . THR A 1 89 ? -34.520 -5.382 16.617 1.00 83.44 89 THR A CA 1
ATOM 695 C C . THR A 1 89 ? -34.000 -4.313 17.572 1.00 83.44 89 THR A C 1
ATOM 697 O O . THR A 1 89 ? -34.770 -3.563 18.170 1.00 83.44 89 THR A O 1
ATOM 700 N N . TYR A 1 90 ? -32.688 -4.278 17.751 1.00 87.31 90 TYR A N 1
ATOM 701 C CA . TYR A 1 90 ? -31.969 -3.389 18.643 1.00 87.31 90 TYR A CA 1
ATOM 702 C C . TYR A 1 90 ? -30.626 -3.093 17.988 1.00 87.31 90 TYR A C 1
ATOM 704 O O . TYR A 1 90 ? -30.114 -3.946 17.275 1.00 87.31 90 TYR A O 1
ATOM 712 N N . CYS A 1 91 ? -30.111 -1.889 18.151 1.00 91.56 91 CYS A N 1
ATOM 713 C CA . CYS A 1 91 ? -28.800 -1.492 17.664 1.00 91.56 91 CYS A CA 1
ATOM 714 C C . CYS A 1 91 ? -28.042 -0.997 18.883 1.00 91.56 91 CYS A C 1
ATOM 716 O O . CYS A 1 91 ? -28.473 -0.043 19.530 1.00 91.56 91 CYS A O 1
ATOM 718 N N . ASP A 1 92 ? -26.971 -1.703 19.219 1.00 91.81 92 ASP A N 1
ATOM 719 C CA . ASP A 1 92 ? -26.078 -1.362 20.321 1.00 91.81 92 ASP A CA 1
ATOM 720 C C . ASP A 1 92 ? -24.647 -1.290 19.772 1.00 91.81 92 ASP A C 1
ATOM 722 O O . ASP A 1 92 ? -23.860 -2.220 19.943 1.00 91.81 92 ASP A O 1
ATOM 726 N N . PRO A 1 93 ? -24.338 -0.252 18.973 1.00 90.94 93 PRO A N 1
ATOM 727 C CA . PRO A 1 93 ? -23.118 -0.231 18.181 1.00 90.94 93 PRO A CA 1
ATOM 728 C C . PRO A 1 93 ? -21.866 -0.090 19.040 1.00 90.94 93 PRO A C 1
ATOM 730 O O . PRO A 1 93 ? -20.805 -0.523 18.617 1.00 90.94 93 PRO A O 1
ATOM 733 N N . MET A 1 94 ? -21.968 0.479 20.240 1.00 89.56 94 MET A N 1
ATOM 734 C CA . MET A 1 94 ? -20.856 0.508 21.190 1.00 89.56 94 MET A CA 1
ATOM 735 C C . MET A 1 94 ? -20.487 -0.884 21.715 1.00 89.56 94 MET A C 1
ATOM 737 O O . MET A 1 94 ? -19.342 -1.071 22.111 1.00 89.56 94 MET A O 1
ATOM 741 N N . HIS A 1 95 ? -21.425 -1.833 21.741 1.00 90.44 95 HIS A N 1
ATOM 742 C CA . HIS A 1 95 ? -21.298 -3.065 22.509 1.00 90.44 95 HIS A CA 1
ATOM 743 C C . HIS A 1 95 ? -20.607 -4.194 21.741 1.00 90.44 95 HIS A C 1
ATOM 745 O O . HIS A 1 95 ? -21.042 -4.593 20.657 1.00 90.44 95 HIS A O 1
ATOM 751 N N . PHE A 1 96 ? -19.584 -4.778 22.359 1.00 89.00 96 PHE A N 1
ATOM 752 C CA . PHE A 1 96 ? -18.917 -5.994 21.907 1.00 89.00 96 PHE A CA 1
ATOM 753 C C . PHE A 1 96 ? -18.906 -7.016 23.037 1.00 89.00 96 PHE A C 1
ATOM 755 O O . PHE A 1 96 ? -18.503 -6.703 24.157 1.00 89.00 96 PHE A O 1
ATOM 762 N N . GLU A 1 97 ? -19.315 -8.250 22.751 1.00 85.38 97 GLU A N 1
ATOM 763 C CA . GLU A 1 97 ? -19.354 -9.326 23.745 1.00 85.38 97 GLU A CA 1
ATOM 764 C C . GLU A 1 97 ? -18.676 -10.606 23.257 1.00 85.38 97 GLU A C 1
ATOM 766 O O . GLU A 1 97 ? -18.871 -11.065 22.131 1.00 85.38 97 GLU A O 1
ATOM 771 N N . TYR A 1 98 ? -17.912 -11.225 24.151 1.00 80.44 98 TYR A N 1
ATOM 772 C CA . TYR A 1 98 ? -17.293 -12.523 23.956 1.00 80.44 98 TYR A CA 1
ATOM 773 C C . TYR A 1 98 ? -18.156 -13.601 24.620 1.00 80.44 98 TYR A C 1
ATOM 775 O O . TYR A 1 98 ? -18.012 -13.928 25.800 1.00 80.44 98 TYR A O 1
ATOM 783 N N . LEU A 1 99 ? -19.112 -14.145 23.866 1.00 67.75 99 LEU A N 1
ATOM 784 C CA . LEU A 1 99 ? -19.942 -15.259 24.325 1.00 67.75 99 LEU A CA 1
ATOM 785 C C . LEU A 1 99 ? -19.332 -16.577 23.849 1.00 67.75 99 LEU A C 1
ATOM 787 O O . LEU A 1 99 ? -19.518 -16.970 22.696 1.00 67.75 99 LEU A O 1
ATOM 791 N N . SER A 1 100 ? -18.639 -17.292 24.739 1.00 50.12 100 SER A N 1
ATOM 792 C CA . SER A 1 100 ? -18.130 -18.628 24.424 1.00 50.12 100 SER A CA 1
ATOM 793 C C . SER A 1 100 ? -19.299 -19.580 24.123 1.00 50.12 100 SER A C 1
ATOM 795 O O . SER A 1 100 ? -20.111 -19.947 24.973 1.00 50.12 100 SER A O 1
ATOM 797 N N . GLY A 1 101 ? -19.431 -19.949 22.851 1.00 41.34 101 GLY A N 1
ATOM 798 C CA . GLY A 1 101 ? -20.524 -20.781 22.369 1.00 41.34 101 GLY A CA 1
ATOM 799 C C . GLY A 1 101 ? -20.319 -21.160 20.912 1.00 41.34 101 GLY A C 1
ATOM 800 O O . GLY A 1 101 ? -20.840 -20.480 20.029 1.00 41.34 101 GLY A O 1
ATOM 801 N N . SER A 1 102 ? -19.625 -22.289 20.713 1.00 32.00 102 SER A N 1
ATOM 802 C CA . SER A 1 102 ? -19.102 -22.893 19.463 1.00 32.00 102 SER A CA 1
ATOM 803 C C . SER A 1 102 ? -17.613 -22.627 19.237 1.00 32.00 102 SER A C 1
ATOM 805 O O . SER A 1 102 ? -17.206 -21.969 18.290 1.00 32.00 102 SER A O 1
ATOM 807 N N . VAL A 1 103 ? -16.807 -23.189 20.137 1.00 36.12 103 VAL A N 1
ATOM 808 C CA . VAL A 1 103 ? -15.359 -23.351 19.989 1.00 36.12 103 VAL A CA 1
ATOM 809 C C . VAL A 1 103 ? -15.102 -24.523 19.035 1.00 36.12 103 VAL A C 1
ATOM 811 O O . VAL A 1 103 ? -15.003 -25.676 19.445 1.00 36.12 103 VAL A O 1
ATOM 814 N N . ALA A 1 104 ? -15.079 -24.229 17.748 1.00 31.52 104 ALA A N 1
ATOM 815 C CA . ALA A 1 104 ? -14.329 -24.977 16.747 1.00 31.52 104 ALA A CA 1
ATOM 816 C C . ALA A 1 104 ? -13.620 -23.870 15.961 1.00 31.52 104 ALA A C 1
ATOM 818 O O . ALA A 1 104 ? -14.224 -23.289 15.077 1.00 31.52 104 ALA A O 1
ATOM 819 N N . ASP A 1 105 ? -12.563 -23.256 16.492 1.00 34.31 105 ASP A N 1
ATOM 820 C CA . ASP A 1 105 ? -11.202 -23.755 16.276 1.00 34.31 105 ASP A CA 1
ATOM 821 C C . ASP A 1 105 ? -10.166 -23.197 17.277 1.00 34.31 105 ASP A C 1
ATOM 823 O O . ASP A 1 105 ? -8.974 -23.149 16.979 1.00 34.31 105 ASP A O 1
ATOM 827 N N . VAL A 1 106 ? -10.555 -22.815 18.502 1.00 37.97 106 VAL A N 1
ATOM 828 C CA . VAL A 1 106 ? -9.534 -22.519 19.528 1.00 37.97 106 VAL A CA 1
ATOM 829 C C . VAL A 1 106 ? -8.928 -23.843 19.975 1.00 37.97 106 VAL A C 1
ATOM 831 O O . VAL A 1 106 ? -9.533 -24.627 20.710 1.00 37.97 106 VAL A O 1
ATOM 834 N N . GLN A 1 107 ? -7.754 -24.124 19.427 1.00 33.00 107 GLN A N 1
ATOM 835 C CA . GLN A 1 107 ? -7.023 -25.362 19.584 1.00 33.00 107 GLN A CA 1
ATOM 836 C C . GLN A 1 107 ? -6.666 -25.607 21.054 1.00 33.00 107 GLN A C 1
ATOM 838 O O . GLN A 1 107 ? -5.625 -25.195 21.542 1.00 33.00 107 GLN A O 1
ATOM 843 N N . GLY A 1 108 ? -7.546 -26.347 21.727 1.00 31.23 108 GLY A N 1
ATOM 844 C CA . GLY A 1 108 ? -7.199 -27.273 22.794 1.00 31.23 108 GLY A CA 1
ATOM 845 C C . GLY A 1 108 ? -6.658 -26.670 24.082 1.00 31.23 108 GLY A C 1
ATOM 846 O O . GLY A 1 108 ? -5.606 -27.112 24.512 1.00 31.23 108 GLY A O 1
ATOM 847 N N . ASP A 1 109 ? -7.419 -25.799 24.744 1.00 29.94 109 ASP A N 1
ATOM 848 C CA . ASP A 1 109 ? -7.416 -25.738 26.207 1.00 29.94 109 ASP A CA 1
ATOM 849 C C . ASP A 1 109 ? -8.779 -25.271 26.736 1.00 29.94 109 ASP A C 1
ATOM 851 O O . ASP A 1 109 ? -9.447 -24.408 26.166 1.00 29.94 109 ASP A O 1
ATOM 855 N N . VAL A 1 110 ? -9.235 -25.905 27.817 1.00 29.20 110 VAL A N 1
ATOM 856 C CA . VAL A 1 110 ? -10.424 -25.484 28.564 1.00 29.20 110 VAL A CA 1
ATOM 857 C C . VAL A 1 110 ? -10.049 -24.188 29.274 1.00 29.20 110 VAL A C 1
ATOM 859 O O . VAL A 1 110 ? -9.382 -24.225 30.303 1.00 29.20 110 VAL A O 1
ATOM 862 N N . ILE A 1 111 ? -10.433 -23.047 28.705 1.00 36.03 111 ILE A N 1
ATOM 863 C CA . ILE A 1 111 ? -10.210 -21.749 29.340 1.00 36.03 111 ILE A CA 1
ATOM 864 C C . ILE A 1 111 ? -11.269 -21.591 30.437 1.00 36.03 111 ILE A C 1
ATOM 866 O O . ILE A 1 111 ? -12.427 -21.272 30.162 1.00 36.03 111 ILE A O 1
ATOM 870 N N . ASP A 1 112 ? -10.878 -21.851 31.686 1.00 32.66 112 ASP A N 1
ATOM 871 C CA . ASP A 1 112 ? -11.539 -21.241 32.839 1.00 32.66 112 ASP A CA 1
ATOM 872 C C . ASP A 1 112 ? -11.379 -19.724 32.662 1.00 32.66 112 ASP A C 1
ATOM 874 O O . ASP A 1 112 ? -10.270 -19.197 32.723 1.00 32.66 112 ASP A O 1
ATOM 878 N N . VAL A 1 113 ? -12.474 -19.033 32.335 1.00 38.56 113 VAL A N 1
ATOM 879 C CA . VAL A 1 113 ? -12.475 -17.589 32.060 1.00 38.56 113 VAL A CA 1
ATOM 880 C C . VAL A 1 113 ? -12.275 -16.850 33.388 1.00 38.56 113 VAL A C 1
ATOM 882 O O . VAL A 1 113 ? -13.234 -16.446 34.045 1.00 38.56 113 VAL A O 1
ATOM 885 N N . GLU A 1 114 ? -11.023 -16.745 33.840 1.00 38.84 114 GLU A N 1
ATOM 886 C CA . GLU A 1 114 ? -10.62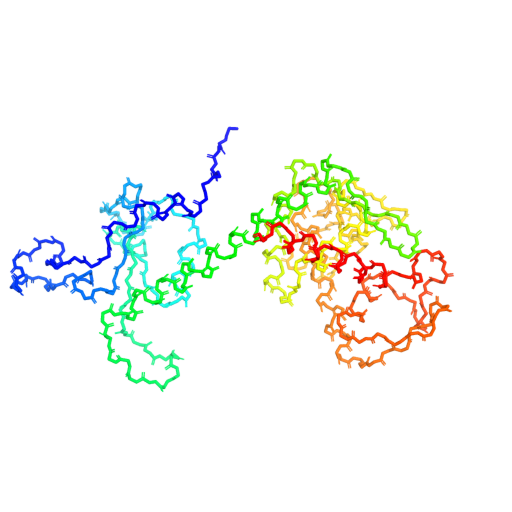6 -15.797 34.881 1.00 38.84 114 GLU A CA 1
ATOM 887 C C . GLU A 1 114 ? -10.754 -14.368 34.329 1.00 38.84 114 GLU A C 1
ATOM 889 O O . GLU A 1 114 ? -10.512 -14.122 33.145 1.00 38.84 114 GLU A O 1
ATOM 894 N N . GLU A 1 115 ? -11.134 -13.433 35.205 1.00 40.38 115 GLU A N 1
ATOM 895 C CA . GLU A 1 115 ? -11.436 -12.006 34.966 1.00 40.38 115 GLU A CA 1
ATOM 896 C C . GLU A 1 115 ? -10.363 -11.257 34.134 1.00 40.38 115 GLU A C 1
ATOM 898 O O . GLU A 1 115 ? -10.654 -10.228 33.529 1.00 40.38 115 GLU A O 1
ATOM 903 N N . ASP A 1 116 ? -9.148 -11.809 34.045 1.00 40.75 116 ASP A N 1
ATOM 904 C CA . ASP A 1 116 ? -8.000 -11.285 33.293 1.00 40.75 116 ASP A CA 1
ATOM 905 C C . ASP A 1 116 ? -8.008 -11.625 31.788 1.00 40.75 116 ASP A C 1
ATOM 907 O O . ASP A 1 116 ? -7.371 -10.939 30.993 1.00 40.75 116 ASP A O 1
ATOM 911 N N . THR A 1 117 ? -8.725 -12.666 31.354 1.00 42.62 117 THR A N 1
ATOM 912 C CA . THR A 1 117 ? -8.640 -13.149 29.960 1.00 42.62 117 THR A CA 1
ATOM 913 C C . THR A 1 117 ? -9.297 -12.208 28.954 1.00 42.62 117 THR A C 1
ATOM 915 O O . THR A 1 117 ? -8.707 -11.937 27.912 1.00 42.62 117 THR A O 1
ATOM 918 N N . THR A 1 118 ? -10.462 -11.630 29.256 1.00 40.12 118 THR A N 1
ATOM 919 C CA . THR A 1 118 ? -11.084 -10.654 28.344 1.00 40.12 118 THR A CA 1
ATOM 920 C C . THR A 1 118 ? -10.310 -9.343 28.312 1.00 40.12 118 THR A C 1
ATOM 922 O O . THR A 1 118 ? -10.154 -8.763 27.246 1.00 40.12 118 THR A O 1
ATOM 925 N N . ALA A 1 119 ? -9.799 -8.874 29.455 1.00 39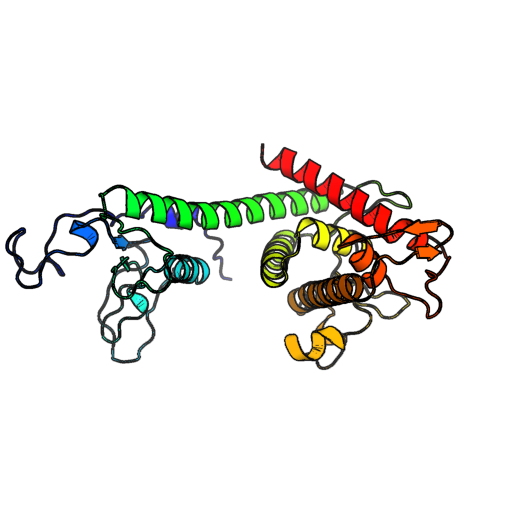.66 119 ALA A N 1
ATOM 926 C CA . ALA A 1 119 ? -8.958 -7.680 29.495 1.00 39.66 119 ALA A CA 1
ATOM 927 C C . ALA A 1 119 ? -7.683 -7.884 28.665 1.00 39.66 119 ALA A C 1
ATOM 929 O O . ALA A 1 119 ? -7.292 -6.985 27.927 1.00 39.66 119 ALA A O 1
ATOM 930 N N . TYR A 1 120 ? -7.098 -9.084 28.720 1.00 39.75 120 TYR A N 1
ATOM 931 C CA . TYR A 1 120 ? -5.942 -9.462 27.917 1.00 39.75 120 TYR A CA 1
ATOM 932 C C . TYR A 1 120 ? -6.262 -9.551 26.422 1.00 39.75 120 TYR A C 1
ATOM 934 O O . TYR A 1 120 ? -5.544 -8.957 25.632 1.00 39.75 120 TYR A O 1
ATOM 942 N N . VAL A 1 121 ? -7.350 -10.220 26.021 1.00 41.47 121 VAL A N 1
ATOM 943 C CA . VAL A 1 121 ? -7.758 -10.304 24.605 1.00 41.47 121 VAL A CA 1
ATOM 944 C C . VAL A 1 121 ? -8.110 -8.920 24.062 1.00 41.47 121 VAL A C 1
ATOM 946 O O . VAL A 1 121 ? -7.675 -8.566 22.979 1.00 41.47 121 VAL A O 1
ATOM 949 N N . VAL A 1 122 ? -8.823 -8.092 24.825 1.00 46.81 122 VAL A N 1
ATOM 950 C CA . VAL A 1 122 ? -9.129 -6.711 24.429 1.00 46.81 122 VAL A CA 1
ATOM 951 C C . VAL A 1 122 ? -7.852 -5.877 24.326 1.00 46.81 122 VAL A C 1
ATOM 953 O O . VAL A 1 122 ? -7.690 -5.146 23.360 1.00 46.81 122 VAL A O 1
ATOM 956 N N . GLN A 1 123 ? -6.921 -5.993 25.274 1.00 43.84 123 GLN A N 1
ATOM 957 C CA . GLN A 1 123 ? -5.634 -5.299 25.208 1.00 43.84 123 GLN A CA 1
ATOM 958 C C . GLN A 1 123 ? -4.741 -5.815 24.073 1.00 43.84 123 GLN A C 1
ATOM 960 O O . GLN A 1 123 ? -3.948 -5.044 23.547 1.00 43.84 123 GLN A O 1
ATOM 965 N N . TYR A 1 124 ? -4.870 -7.085 23.695 1.00 41.25 124 TYR A N 1
ATOM 966 C CA . TYR A 1 124 ? -4.154 -7.707 22.589 1.00 41.25 124 TYR A CA 1
ATOM 967 C C . TYR A 1 124 ? -4.724 -7.256 21.240 1.00 41.25 124 TYR A C 1
ATOM 969 O O . TYR A 1 124 ? -3.982 -6.730 20.431 1.00 41.25 124 TYR A O 1
ATOM 977 N N . VAL A 1 125 ? -6.042 -7.338 21.042 1.00 47.31 125 VAL A N 1
ATOM 978 C CA . VAL A 1 125 ? -6.737 -6.947 19.799 1.00 47.31 125 VAL A CA 1
ATOM 979 C C . VAL A 1 125 ? -6.681 -5.440 19.579 1.00 47.31 125 VAL A C 1
ATOM 981 O O . VAL A 1 125 ? -6.327 -4.970 18.499 1.00 47.31 125 VAL A O 1
ATOM 984 N N . LEU A 1 126 ? -6.981 -4.659 20.623 1.00 49.12 126 LEU A N 1
ATOM 985 C CA . LEU A 1 126 ? -6.779 -3.216 20.566 1.00 49.12 126 LEU A CA 1
ATOM 986 C C . LEU A 1 126 ? -5.294 -2.897 20.470 1.00 49.12 126 LEU A C 1
ATOM 988 O O . LEU A 1 126 ? -4.963 -1.913 19.841 1.00 49.12 126 LEU A O 1
ATOM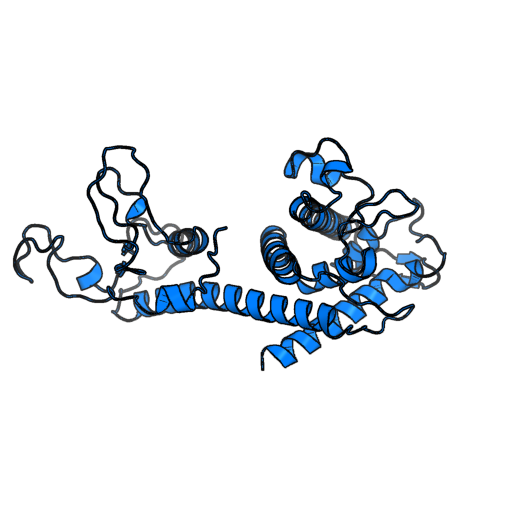 992 N N . GLY A 1 127 ? -4.413 -3.702 21.066 1.00 46.12 127 GLY A N 1
ATOM 993 C CA . GLY A 1 127 ? -2.965 -3.562 20.958 1.00 46.12 127 GLY A CA 1
ATOM 994 C C . GLY A 1 127 ? -2.472 -3.724 19.526 1.00 46.12 127 GLY A C 1
ATOM 995 O O . GLY A 1 127 ? -1.773 -2.845 19.055 1.00 46.12 127 GLY A O 1
ATOM 996 N N . GLU A 1 128 ? -2.872 -4.779 18.822 1.00 47.56 128 GLU A N 1
ATOM 997 C CA . GLU A 1 128 ? -2.517 -5.020 17.419 1.00 47.56 128 GLU A CA 1
ATOM 998 C C . GLU A 1 128 ? -3.111 -3.946 16.500 1.00 47.56 128 GLU A C 1
ATOM 1000 O O . GLU A 1 128 ? -2.380 -3.367 15.706 1.00 47.56 128 GLU A O 1
ATOM 1005 N N . THR A 1 129 ? -4.383 -3.572 16.691 1.00 49.69 129 THR A N 1
ATOM 1006 C CA . THR A 1 129 ? -5.013 -2.497 15.895 1.00 49.69 129 THR A CA 1
ATOM 1007 C C . THR A 1 129 ? -4.374 -1.126 16.187 1.00 49.69 129 THR A C 1
ATOM 1009 O O . THR A 1 129 ? -4.139 -0.330 15.283 1.00 49.69 129 THR A O 1
ATOM 1012 N N . LEU A 1 130 ? -4.039 -0.841 17.453 1.00 48.59 130 LEU A N 1
ATOM 1013 C CA . LEU A 1 130 ? -3.305 0.366 17.860 1.00 48.59 130 LEU A CA 1
ATOM 1014 C C . LEU A 1 130 ? -1.882 0.389 17.311 1.00 48.59 130 LEU A C 1
ATOM 1016 O O . LEU A 1 130 ? -1.373 1.472 17.044 1.00 48.59 130 LEU A O 1
ATOM 1020 N N . VAL A 1 131 ? -1.223 -0.768 17.238 1.00 52.09 131 VAL A N 1
ATOM 1021 C CA . VAL A 1 131 ? 0.133 -0.903 16.701 1.00 52.09 131 VAL A CA 1
ATOM 1022 C C . VAL A 1 131 ? 0.102 -0.680 15.198 1.00 52.09 131 VAL A C 1
ATOM 1024 O O . VAL A 1 131 ? 0.889 0.125 14.728 1.00 52.09 131 VAL A O 1
ATOM 1027 N N . GLN A 1 132 ? -0.861 -1.255 14.476 1.00 57.53 132 GLN A N 1
ATOM 1028 C CA . GLN A 1 132 ? -1.020 -1.018 13.042 1.00 57.53 132 GLN A CA 1
ATOM 1029 C C . GLN A 1 132 ? -1.334 0.455 12.735 1.00 57.53 132 GLN A C 1
ATOM 1031 O O . GLN A 1 132 ? -0.684 1.042 11.878 1.00 57.53 132 GLN A O 1
ATOM 1036 N N . GLU A 1 133 ? -2.253 1.103 13.465 1.00 59.78 133 GLU A N 1
ATOM 1037 C CA . GLU A 1 133 ? -2.502 2.545 13.285 1.00 59.78 133 GLU A CA 1
ATOM 1038 C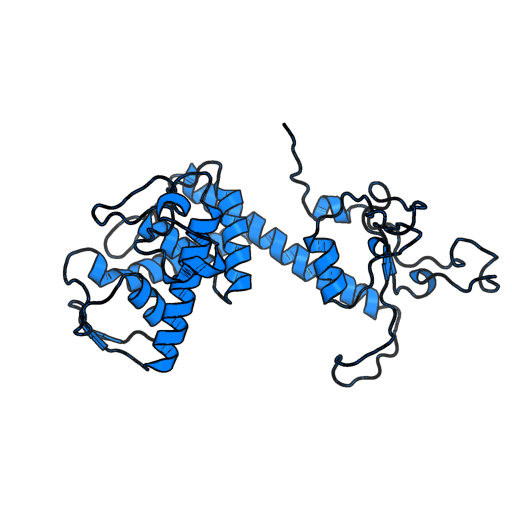 C . GLU A 1 133 ? -1.284 3.404 13.651 1.00 59.78 133 GLU A C 1
ATOM 1040 O O . GLU A 1 133 ? -0.992 4.385 12.970 1.00 59.78 133 GLU A O 1
ATOM 1045 N N . LEU A 1 134 ? -0.553 3.042 14.710 1.00 61.38 134 LEU A N 1
ATOM 1046 C CA . LEU A 1 134 ? 0.671 3.745 15.088 1.00 61.38 134 LEU A CA 1
ATOM 1047 C C . LEU A 1 134 ? 1.763 3.571 14.026 1.00 61.38 134 LEU A C 1
ATOM 1049 O O . LEU A 1 134 ? 2.454 4.539 13.721 1.00 61.38 134 LEU A O 1
ATOM 1053 N N . ASP A 1 135 ? 1.900 2.375 13.459 1.00 71.88 135 ASP A N 1
ATOM 1054 C CA . ASP A 1 135 ? 2.868 2.078 12.409 1.00 71.88 135 ASP A CA 1
ATOM 1055 C C . ASP A 1 135 ? 2.513 2.831 11.117 1.00 71.88 135 ASP A C 1
ATOM 1057 O O . ASP A 1 135 ? 3.396 3.430 10.506 1.00 71.88 135 ASP A O 1
ATOM 1061 N N . VAL A 1 136 ? 1.227 2.911 10.748 1.00 76.62 136 VAL A N 1
ATOM 1062 C CA . VAL A 1 136 ? 0.751 3.728 9.615 1.00 76.62 136 VAL A CA 1
ATOM 1063 C C . VAL A 1 136 ? 1.006 5.218 9.858 1.00 76.62 136 VAL A C 1
ATOM 1065 O O . VAL A 1 136 ? 1.469 5.908 8.950 1.00 76.62 136 VAL A O 1
ATOM 1068 N N . ASP A 1 137 ? 0.763 5.727 11.069 1.00 76.25 137 ASP A N 1
ATOM 1069 C CA . ASP A 1 137 ? 1.035 7.125 11.425 1.00 76.25 137 ASP A CA 1
ATOM 1070 C C . ASP A 1 137 ? 2.537 7.448 11.343 1.00 76.25 137 ASP A C 1
ATOM 1072 O O . ASP A 1 137 ? 2.921 8.465 10.759 1.00 76.25 137 ASP A O 1
ATOM 1076 N N . ILE A 1 138 ? 3.400 6.596 11.912 1.00 75.44 138 ILE A N 1
ATOM 1077 C CA . ILE A 1 138 ? 4.861 6.762 11.846 1.00 75.44 138 ILE A CA 1
ATOM 1078 C C . ILE A 1 138 ? 5.319 6.682 10.388 1.00 75.44 138 ILE A C 1
ATOM 1080 O O . ILE A 1 138 ? 6.041 7.555 9.921 1.00 75.44 138 ILE A O 1
ATOM 1084 N N . PHE A 1 139 ? 4.845 5.699 9.626 1.00 82.44 139 PHE A N 1
ATOM 1085 C CA . PHE A 1 139 ? 5.214 5.531 8.223 1.00 82.44 139 PHE A CA 1
ATOM 1086 C C . PHE A 1 139 ? 4.746 6.701 7.347 1.00 82.44 139 PHE A C 1
ATOM 1088 O O . PHE A 1 139 ? 5.492 7.186 6.496 1.00 82.44 139 PHE A O 1
ATOM 1095 N N . SER A 1 140 ? 3.531 7.201 7.575 1.00 85.25 140 SER A N 1
ATOM 1096 C CA . SER A 1 140 ? 3.005 8.398 6.918 1.00 85.25 140 SER A CA 1
ATOM 1097 C C . SER A 1 140 ? 3.861 9.626 7.234 1.00 85.25 140 SER A C 1
ATOM 1099 O O . SER A 1 140 ? 4.177 10.398 6.328 1.00 85.25 140 SER A O 1
ATOM 1101 N N . ASN A 1 141 ? 4.255 9.812 8.499 1.00 81.94 141 ASN A N 1
ATOM 1102 C CA . ASN A 1 141 ? 5.140 10.908 8.897 1.00 81.94 141 ASN A CA 1
ATOM 1103 C C . ASN A 1 141 ? 6.511 10.782 8.233 1.00 81.94 141 ASN A C 1
ATOM 1105 O O . ASN A 1 141 ? 6.971 11.759 7.653 1.00 81.94 141 ASN A O 1
ATOM 1109 N N . MET A 1 142 ? 7.090 9.583 8.196 1.00 89.25 142 MET A N 1
ATOM 1110 C CA . MET A 1 142 ? 8.341 9.302 7.496 1.00 89.25 142 MET A CA 1
ATOM 1111 C C . MET A 1 142 ? 8.251 9.688 6.018 1.00 89.25 142 MET A C 1
ATOM 1113 O O . MET A 1 142 ? 9.108 10.408 5.502 1.00 89.25 142 MET A O 1
ATOM 1117 N N . MET A 1 143 ? 7.194 9.261 5.323 1.00 91.38 143 MET A N 1
ATOM 1118 C CA . MET A 1 143 ? 6.967 9.633 3.924 1.00 91.38 143 MET A CA 1
ATOM 1119 C C . MET A 1 143 ? 6.809 11.147 3.748 1.00 91.38 143 MET A C 1
ATOM 1121 O O . MET A 1 143 ? 7.345 11.715 2.793 1.00 91.38 143 MET A O 1
ATOM 1125 N N . GLN A 1 144 ? 6.105 11.807 4.670 1.00 87.81 144 GLN A N 1
ATOM 1126 C CA . GLN A 1 144 ? 5.945 13.257 4.658 1.00 87.81 144 GLN A CA 1
ATOM 1127 C C . GLN A 1 144 ? 7.288 13.967 4.865 1.00 87.81 144 GLN A C 1
ATOM 1129 O O . GLN A 1 144 ? 7.596 14.886 4.112 1.00 87.81 144 GLN A O 1
ATOM 1134 N N . THR A 1 145 ? 8.115 13.510 5.809 1.00 86.81 145 THR A N 1
ATOM 1135 C CA . THR A 1 145 ? 9.474 14.013 6.053 1.00 86.81 145 THR A CA 1
ATOM 1136 C C . THR A 1 145 ? 10.327 13.878 4.792 1.00 86.81 145 THR A C 1
ATOM 1138 O O . THR A 1 145 ? 10.945 14.849 4.361 1.00 86.81 145 THR A O 1
ATOM 1141 N N . ILE A 1 146 ? 10.307 12.709 4.139 1.00 89.25 146 ILE A N 1
ATOM 1142 C CA . ILE A 1 146 ? 11.027 12.486 2.876 1.00 89.25 146 ILE A CA 1
ATOM 1143 C C . ILE A 1 146 ? 10.580 13.490 1.805 1.00 89.25 146 ILE A C 1
ATOM 1145 O O . ILE A 1 146 ? 11.418 14.062 1.103 1.00 89.25 146 ILE A O 1
ATOM 1149 N N . SER A 1 147 ? 9.268 13.712 1.689 1.00 90.94 147 SER A N 1
ATOM 1150 C CA . SER A 1 147 ? 8.684 14.610 0.691 1.00 90.94 147 SER A CA 1
ATOM 1151 C C . SER A 1 147 ? 8.955 16.090 0.966 1.00 90.94 147 SER A C 1
ATOM 1153 O O . SER A 1 147 ? 9.209 16.834 0.020 1.00 90.94 147 SER A O 1
ATOM 1155 N N . ASP A 1 148 ? 8.863 16.537 2.218 1.00 86.75 148 ASP A N 1
ATOM 1156 C CA . ASP A 1 148 ? 8.927 17.958 2.579 1.00 86.75 148 ASP A CA 1
ATOM 1157 C C . ASP A 1 148 ? 10.361 18.459 2.757 1.00 86.75 148 ASP A C 1
ATOM 1159 O O . ASP A 1 148 ? 10.680 19.572 2.330 1.00 86.75 148 ASP A O 1
ATOM 1163 N N . ASP A 1 149 ? 11.234 17.638 3.346 1.00 79.69 149 ASP A N 1
ATOM 1164 C CA . ASP A 1 149 ? 12.642 17.983 3.561 1.00 79.69 149 ASP A CA 1
ATOM 1165 C C . ASP A 1 149 ? 13.522 17.646 2.343 1.00 79.69 149 ASP A C 1
ATOM 1167 O O . ASP A 1 149 ? 14.745 17.805 2.399 1.00 79.69 149 ASP A O 1
ATOM 1171 N N . GLU A 1 150 ? 12.902 17.211 1.236 1.00 78.50 150 GLU A N 1
ATOM 1172 C CA . GLU A 1 150 ? 13.566 16.765 0.003 1.00 78.50 150 GLU A CA 1
ATOM 1173 C C . GLU A 1 150 ? 14.698 15.768 0.317 1.00 78.50 150 GLU A C 1
ATOM 1175 O O . GLU A 1 150 ? 15.829 15.890 -0.170 1.00 78.50 150 GLU A O 1
ATOM 1180 N N . ILE A 1 151 ? 14.408 14.793 1.191 1.00 80.81 151 ILE A N 1
ATOM 1181 C CA . ILE A 1 151 ? 15.385 13.770 1.560 1.00 80.81 151 ILE A CA 1
ATOM 1182 C C . ILE A 1 151 ? 15.555 12.825 0.378 1.00 80.81 151 ILE A C 1
ATOM 1184 O O . ILE A 1 151 ? 14.679 12.035 0.031 1.00 80.81 151 ILE A O 1
ATOM 1188 N N . ASP A 1 152 ? 16.741 12.896 -0.206 1.00 83.88 152 ASP A N 1
ATOM 1189 C CA . ASP A 1 152 ? 17.181 12.012 -1.268 1.00 83.88 152 ASP A CA 1
ATOM 1190 C C . ASP A 1 152 ? 18.055 10.892 -0.695 1.00 83.88 152 ASP A C 1
ATOM 1192 O O . ASP A 1 152 ? 19.153 11.125 -0.173 1.00 83.88 152 ASP A O 1
ATOM 1196 N N . PHE A 1 153 ? 17.607 9.655 -0.869 1.00 82.88 153 PHE A N 1
ATOM 1197 C CA . PHE A 1 153 ? 18.383 8.464 -0.554 1.00 82.88 153 PHE A CA 1
ATOM 1198 C C . PHE A 1 153 ? 19.367 8.155 -1.671 1.00 82.88 153 PHE A C 1
ATOM 1200 O O . PHE A 1 153 ? 19.084 8.350 -2.857 1.00 82.88 153 PHE A O 1
ATOM 1207 N N . LYS A 1 154 ? 20.549 7.657 -1.305 1.00 80.94 154 LYS A N 1
ATOM 1208 C CA . LYS A 1 154 ? 21.553 7.246 -2.290 1.00 80.94 154 LYS A CA 1
ATOM 1209 C C . LYS A 1 154 ? 21.332 5.786 -2.655 1.00 80.94 154 LYS A C 1
ATOM 1211 O O . LYS A 1 154 ? 21.304 4.935 -1.778 1.00 80.94 154 LYS A O 1
ATOM 1216 N N . SER A 1 155 ? 21.242 5.516 -3.951 1.00 75.06 155 SER A N 1
ATOM 1217 C CA . SER A 1 155 ? 21.297 4.171 -4.530 1.00 75.06 155 SER A CA 1
ATOM 1218 C C . SER A 1 155 ? 22.608 3.987 -5.310 1.00 75.06 155 SER A C 1
ATOM 1220 O O . SER A 1 155 ? 23.444 4.901 -5.362 1.00 75.06 155 SER A O 1
ATOM 1222 N N . TYR A 1 156 ? 22.818 2.823 -5.929 1.00 62.41 156 TYR A N 1
ATOM 1223 C CA . TYR A 1 156 ? 24.042 2.536 -6.682 1.00 62.41 156 TYR A CA 1
ATOM 1224 C C . TYR A 1 156 ? 24.175 3.411 -7.929 1.00 62.41 156 TYR A C 1
ATOM 1226 O O . TYR A 1 156 ? 25.294 3.769 -8.313 1.00 62.41 156 TYR A O 1
ATOM 1234 N N . VAL A 1 157 ? 23.054 3.765 -8.561 1.00 63.97 157 VAL A N 1
ATOM 1235 C CA . VAL A 1 157 ? 23.051 4.494 -9.842 1.00 63.97 157 VAL A CA 1
ATOM 1236 C C . VAL A 1 157 ? 22.526 5.924 -9.740 1.00 63.97 157 VAL A C 1
ATOM 1238 O O . VAL A 1 157 ? 22.876 6.756 -10.579 1.00 63.97 157 VAL A O 1
ATOM 1241 N N . SER A 1 158 ? 21.719 6.248 -8.724 1.00 74.81 158 SER A N 1
ATOM 1242 C CA . SER A 1 158 ? 21.074 7.565 -8.619 1.00 74.81 158 SER A CA 1
ATOM 1243 C C . SER A 1 158 ? 20.660 7.947 -7.195 1.00 74.81 158 SER A C 1
ATOM 1245 O O . SER A 1 158 ? 20.793 7.159 -6.259 1.00 74.81 158 SER A O 1
ATOM 1247 N N . THR A 1 159 ? 20.165 9.170 -7.016 1.00 82.50 159 THR A N 1
ATOM 1248 C CA . THR A 1 159 ? 19.406 9.541 -5.818 1.00 82.50 159 THR A CA 1
ATOM 1249 C C . THR A 1 159 ? 17.912 9.350 -6.052 1.00 82.50 159 THR A C 1
ATOM 1251 O O . THR A 1 159 ? 17.425 9.561 -7.168 1.00 82.50 159 THR A O 1
ATOM 1254 N N . ARG A 1 160 ? 17.192 8.937 -5.007 1.00 87.69 160 ARG A N 1
ATOM 1255 C CA . ARG A 1 160 ? 15.741 8.740 -5.036 1.00 87.69 160 ARG A CA 1
ATOM 1256 C C . ARG A 1 160 ? 15.097 9.384 -3.819 1.00 87.69 160 ARG A C 1
ATOM 1258 O O . ARG A 1 160 ? 15.523 9.136 -2.696 1.00 87.69 160 ARG A O 1
ATOM 1265 N N . GLY A 1 161 ? 14.052 10.155 -4.072 1.00 90.94 161 GLY A N 1
ATOM 1266 C CA . GLY A 1 161 ? 13.164 10.714 -3.061 1.00 90.94 161 GLY A CA 1
ATOM 1267 C C . GLY A 1 161 ? 11.723 10.277 -3.320 1.00 90.94 161 GLY A C 1
ATOM 1268 O O . GLY A 1 161 ? 11.446 9.496 -4.234 1.00 90.94 161 GLY A O 1
ATOM 1269 N N . CYS A 1 162 ? 10.798 10.806 -2.528 1.00 94.62 162 CYS A N 1
ATOM 1270 C CA . CYS A 1 162 ? 9.369 10.538 -2.650 1.00 94.62 162 CYS A CA 1
ATOM 1271 C C . CYS A 1 162 ? 8.613 11.867 -2.714 1.00 94.62 162 CYS A C 1
ATOM 1273 O O . CYS A 1 162 ? 8.570 12.604 -1.742 1.00 94.62 162 CYS A O 1
ATOM 1275 N N . SER A 1 163 ? 8.024 12.201 -3.861 1.00 94.62 163 SER A N 1
ATOM 1276 C CA . SER A 1 163 ? 7.270 13.439 -4.094 1.00 94.62 163 SER A CA 1
ATOM 1277 C C . SER A 1 163 ? 5.760 13.246 -3.895 1.00 94.62 163 SER A C 1
ATOM 1279 O O . SER A 1 163 ? 4.962 13.661 -4.737 1.00 94.62 163 SER A O 1
ATOM 1281 N N . CYS A 1 164 ? 5.358 12.601 -2.796 1.00 92.75 164 CYS A N 1
ATOM 1282 C CA . CYS A 1 164 ? 3.947 12.332 -2.494 1.00 92.75 164 CYS A CA 1
ATOM 1283 C C . CYS A 1 164 ? 3.158 13.590 -2.076 1.00 92.75 164 CYS A C 1
ATOM 1285 O O . CYS A 1 164 ? 1.938 13.644 -2.259 1.00 92.75 164 CYS A O 1
ATOM 1287 N N . GLY A 1 165 ? 3.826 14.640 -1.586 1.00 90.69 165 GLY A N 1
ATOM 1288 C CA . GLY A 1 165 ? 3.190 15.912 -1.237 1.00 90.69 165 GLY A CA 1
ATOM 1289 C C . GLY A 1 165 ? 2.100 15.731 -0.180 1.00 90.69 165 GLY A C 1
ATOM 1290 O O . GLY A 1 165 ? 2.319 15.093 0.836 1.00 90.69 165 GLY A O 1
ATOM 1291 N N . SER A 1 166 ? 0.894 16.256 -0.406 1.00 87.00 166 SER A N 1
ATOM 1292 C CA . SER A 1 166 ? -0.202 16.105 0.566 1.00 87.00 166 SER A CA 1
ATOM 1293 C C . SER A 1 166 ? -0.847 14.712 0.583 1.00 87.00 166 SER A C 1
ATOM 1295 O O . SER A 1 166 ? -1.846 14.542 1.273 1.00 87.00 166 SER A O 1
ATOM 1297 N N . LYS A 1 167 ? -0.361 13.765 -0.231 1.00 91.06 167 LYS A N 1
ATOM 1298 C CA . LYS A 1 167 ? -0.927 12.413 -0.393 1.00 91.06 167 LYS A CA 1
ATOM 1299 C C . LYS A 1 167 ? -0.126 11.333 0.329 1.00 91.06 167 LYS A C 1
ATOM 1301 O O . LYS A 1 167 ? -0.475 10.166 0.222 1.00 91.06 167 LYS A O 1
ATOM 1306 N N . CYS A 1 168 ? 0.949 11.691 1.035 1.00 87.06 168 CYS A N 1
ATOM 1307 C CA . CYS A 1 168 ? 1.803 10.708 1.702 1.00 87.06 168 CYS A CA 1
ATOM 1308 C C . CYS A 1 168 ? 1.007 9.813 2.670 1.00 87.06 168 CYS A C 1
ATOM 1310 O O . CYS A 1 168 ? 1.213 8.606 2.667 1.00 87.06 168 CYS A O 1
ATOM 1312 N N . GLY A 1 169 ? 0.037 10.378 3.402 1.00 83.88 169 GLY A N 1
ATOM 1313 C CA . GLY A 1 169 ? -0.860 9.602 4.266 1.00 83.88 169 GLY A CA 1
ATOM 1314 C C . GLY A 1 169 ? -1.782 8.645 3.507 1.00 83.88 169 GLY A C 1
ATOM 1315 O O . GLY A 1 169 ? -1.895 7.485 3.887 1.00 83.88 169 GLY A O 1
ATOM 1316 N N . ASP A 1 170 ? -2.375 9.090 2.395 1.00 86.06 170 ASP A N 1
ATOM 1317 C CA . ASP A 1 170 ? -3.224 8.232 1.555 1.00 86.06 170 ASP A CA 1
ATOM 1318 C C . ASP A 1 170 ? -2.411 7.061 0.973 1.00 86.06 170 ASP A C 1
ATOM 1320 O O . ASP A 1 170 ? -2.869 5.919 0.952 1.00 86.06 170 ASP A O 1
ATOM 1324 N N . TYR A 1 171 ? -1.170 7.328 0.547 1.00 94.50 171 TYR A N 1
ATOM 1325 C CA . TYR A 1 171 ? -0.267 6.289 0.051 1.00 94.50 171 TYR A CA 1
ATOM 1326 C C . TYR A 1 171 ? 0.122 5.316 1.159 1.00 94.50 171 TYR A C 1
ATOM 1328 O O . TYR A 1 171 ? 0.126 4.116 0.912 1.00 94.50 171 TYR A O 1
ATOM 1336 N N . ALA A 1 172 ? 0.440 5.814 2.358 1.00 88.88 172 ALA A N 1
ATOM 1337 C CA . ALA A 1 172 ? 0.812 4.990 3.503 1.00 88.88 172 ALA A CA 1
ATOM 1338 C C . ALA A 1 172 ? -0.306 4.008 3.869 1.00 88.88 172 ALA A C 1
ATOM 1340 O O . ALA A 1 172 ? -0.050 2.810 3.939 1.00 88.88 172 ALA A O 1
ATOM 1341 N N . ILE A 1 173 ? -1.545 4.492 4.006 1.00 82.00 173 ILE A N 1
ATOM 1342 C CA . ILE A 1 173 ? -2.713 3.640 4.276 1.00 82.00 173 ILE A CA 1
ATOM 1343 C C . ILE A 1 173 ? -2.819 2.557 3.202 1.00 82.00 173 ILE A C 1
ATOM 1345 O O . ILE A 1 173 ? -2.792 1.368 3.511 1.00 82.00 173 ILE A O 1
ATOM 1349 N N . LYS A 1 174 ? -2.828 2.957 1.924 1.00 92.38 174 LYS A N 1
ATOM 1350 C CA . LYS A 1 174 ? -2.980 1.995 0.833 1.00 92.38 174 LYS A CA 1
ATOM 1351 C C . LYS A 1 174 ? -1.834 0.983 0.781 1.00 92.38 174 LYS A C 1
ATOM 1353 O O . LYS A 1 174 ? -2.086 -0.173 0.460 1.00 92.38 174 LYS A O 1
ATOM 1358 N N . LEU A 1 175 ? -0.599 1.396 1.073 1.00 91.75 175 LEU A N 1
ATOM 1359 C CA . LEU A 1 175 ? 0.580 0.528 1.115 1.00 91.75 175 LEU A CA 1
ATOM 1360 C C . LEU A 1 175 ? 0.461 -0.545 2.198 1.00 91.75 175 LEU A C 1
ATOM 1362 O O . LEU A 1 175 ? 0.775 -1.695 1.909 1.00 91.75 175 LEU A O 1
ATOM 1366 N N . PHE A 1 176 ? -0.011 -0.196 3.396 1.00 84.44 176 PHE A N 1
ATOM 1367 C CA . PHE A 1 176 ? -0.254 -1.170 4.464 1.00 84.44 176 PHE A CA 1
ATOM 1368 C C . PHE A 1 176 ? -1.412 -2.110 4.122 1.00 84.44 176 PHE A C 1
ATOM 1370 O O . PHE A 1 176 ? -1.249 -3.320 4.254 1.00 84.44 176 PHE A O 1
ATOM 1377 N N . ASP A 1 177 ? -2.520 -1.581 3.594 1.00 82.25 177 ASP A N 1
ATOM 1378 C CA . ASP A 1 177 ? -3.680 -2.393 3.203 1.00 82.25 177 ASP A CA 1
ATOM 1379 C C . ASP A 1 177 ? -3.298 -3.461 2.167 1.00 82.25 177 ASP A C 1
ATOM 1381 O O . ASP A 1 177 ? -3.668 -4.632 2.280 1.00 82.25 177 ASP A O 1
ATOM 1385 N N . VAL A 1 178 ? -2.545 -3.076 1.127 1.00 85.00 178 VAL A N 1
ATOM 1386 C CA . VAL A 1 178 ? -2.115 -4.042 0.105 1.00 85.00 178 VAL A CA 1
ATOM 1387 C C . VAL A 1 178 ? -1.000 -4.949 0.616 1.00 85.00 178 VAL A C 1
ATOM 1389 O O . VAL A 1 178 ? -0.942 -6.106 0.210 1.00 85.00 178 VAL A O 1
ATOM 1392 N N . ALA A 1 179 ? -0.123 -4.455 1.492 1.00 83.38 179 ALA A N 1
ATOM 1393 C CA . ALA A 1 179 ? 0.930 -5.268 2.080 1.00 83.38 179 ALA A CA 1
ATOM 1394 C C . ALA A 1 179 ? 0.336 -6.421 2.890 1.00 83.38 179 ALA A C 1
ATOM 1396 O O . ALA A 1 179 ? 0.708 -7.570 2.679 1.00 83.38 179 ALA A O 1
ATOM 1397 N N . GLU A 1 180 ? -0.668 -6.136 3.716 1.00 79.88 180 GLU A N 1
ATOM 1398 C CA . GLU A 1 180 ? -1.407 -7.155 4.455 1.00 79.88 180 GLU A CA 1
ATOM 1399 C C . GLU A 1 180 ? -2.142 -8.123 3.516 1.00 79.88 180 GLU A C 1
ATOM 1401 O O . GLU A 1 180 ? -2.017 -9.341 3.657 1.00 79.88 180 GLU A O 1
ATOM 1406 N N . LYS A 1 181 ? -2.853 -7.602 2.504 1.00 82.12 181 LYS A N 1
ATOM 1407 C CA . LYS A 1 181 ? -3.630 -8.425 1.559 1.00 82.12 181 LYS A CA 1
ATOM 1408 C C . LYS A 1 181 ? -2.776 -9.454 0.805 1.00 82.12 181 LYS A C 1
ATOM 1410 O O . LYS A 1 181 ? -3.276 -10.542 0.513 1.00 82.12 181 LYS A O 1
ATOM 1415 N N . TYR A 1 182 ? -1.535 -9.112 0.462 1.00 81.06 182 TYR A N 1
ATOM 1416 C CA . TYR A 1 182 ? -0.654 -9.939 -0.374 1.00 81.06 182 TYR A CA 1
ATOM 1417 C C . TYR A 1 182 ? 0.580 -10.481 0.373 1.00 81.06 182 TYR A C 1
ATOM 1419 O O . TYR A 1 182 ? 1.508 -10.949 -0.278 1.00 81.06 182 TYR A O 1
ATOM 1427 N N . ASP A 1 183 ? 0.606 -10.422 1.711 1.00 78.81 183 ASP A N 1
ATOM 1428 C CA . ASP A 1 183 ? 1.746 -10.857 2.546 1.00 78.81 183 ASP A CA 1
ATOM 1429 C C . ASP A 1 183 ? 3.088 -10.229 2.100 1.00 78.81 183 ASP A C 1
ATOM 1431 O O . ASP A 1 183 ? 4.120 -10.890 1.951 1.00 78.81 183 ASP A O 1
ATOM 1435 N N . LEU A 1 184 ? 3.055 -8.919 1.829 1.00 83.88 184 LEU A N 1
ATOM 1436 C CA . LEU A 1 184 ? 4.201 -8.109 1.413 1.00 83.88 184 LEU A CA 1
ATOM 1437 C C . LEU A 1 184 ? 4.683 -7.216 2.554 1.00 83.88 184 LEU A C 1
ATOM 1439 O O . LEU A 1 184 ? 3.978 -6.944 3.519 1.00 83.88 184 LEU A O 1
ATOM 1443 N N . ASP A 1 185 ? 5.890 -6.683 2.389 1.00 84.50 185 ASP A N 1
ATOM 1444 C CA . ASP A 1 185 ? 6.411 -5.634 3.258 1.00 84.50 185 ASP A CA 1
ATOM 1445 C C . ASP A 1 185 ? 6.079 -4.237 2.672 1.00 84.50 185 ASP A C 1
ATOM 1447 O O . ASP A 1 185 ? 6.401 -3.972 1.502 1.00 84.50 185 ASP A O 1
ATOM 1451 N N . PRO A 1 186 ? 5.464 -3.313 3.440 1.00 87.50 186 PRO A N 1
ATOM 1452 C CA . PRO A 1 186 ? 5.118 -1.978 2.947 1.00 87.50 186 PRO A CA 1
ATOM 1453 C C . PRO A 1 186 ? 6.349 -1.125 2.587 1.00 87.50 186 PRO A C 1
ATOM 1455 O O . PRO A 1 186 ? 6.273 -0.305 1.668 1.00 87.50 186 PRO A O 1
ATOM 1458 N N . PHE A 1 187 ? 7.508 -1.338 3.223 1.00 88.81 187 PHE A N 1
ATOM 1459 C CA . PHE A 1 187 ? 8.765 -0.682 2.845 1.00 88.81 187 PHE A CA 1
ATOM 1460 C C . PHE A 1 187 ? 9.275 -1.177 1.495 1.00 88.81 187 PHE A C 1
ATOM 1462 O O . PHE A 1 187 ? 9.837 -0.392 0.730 1.00 88.81 187 PHE A O 1
ATOM 1469 N N . LEU A 1 188 ? 9.073 -2.459 1.168 1.00 91.44 188 LEU A N 1
ATOM 1470 C CA . LEU A 1 188 ? 9.438 -2.994 -0.146 1.00 91.44 188 LEU A CA 1
ATOM 1471 C C . LEU A 1 188 ? 8.589 -2.347 -1.244 1.00 91.44 188 LEU A C 1
ATOM 1473 O O . LEU A 1 188 ? 9.121 -1.918 -2.271 1.00 91.44 188 LEU A O 1
ATOM 1477 N N . LEU A 1 189 ? 7.281 -2.229 -1.013 1.00 96.00 189 LEU A N 1
ATOM 1478 C CA . LEU A 1 189 ? 6.373 -1.555 -1.938 1.00 96.00 189 LEU A CA 1
ATOM 1479 C C . LEU A 1 189 ? 6.714 -0.069 -2.097 1.00 96.00 189 LEU A C 1
ATOM 1481 O O . LEU A 1 189 ? 6.762 0.426 -3.226 1.00 96.00 189 LEU A O 1
ATOM 1485 N N . LEU A 1 190 ? 7.019 0.630 -0.999 1.00 96.69 190 LEU A N 1
ATOM 1486 C CA . LEU A 1 190 ? 7.460 2.024 -1.046 1.00 96.69 190 LEU A CA 1
ATOM 1487 C C . LEU A 1 190 ? 8.792 2.178 -1.794 1.00 96.69 190 LEU A C 1
ATOM 1489 O O . LEU A 1 190 ? 8.920 3.074 -2.626 1.00 96.69 190 LEU A O 1
ATOM 1493 N N . ALA A 1 191 ? 9.764 1.289 -1.573 1.00 94.94 191 ALA A N 1
ATOM 1494 C CA . ALA A 1 191 ? 11.039 1.310 -2.288 1.00 94.94 191 ALA A CA 1
ATOM 1495 C C . ALA A 1 191 ? 10.840 1.161 -3.807 1.00 94.94 191 ALA A C 1
ATOM 1497 O O . ALA A 1 191 ? 11.442 1.906 -4.584 1.00 94.94 191 ALA A O 1
ATOM 1498 N N . ILE A 1 192 ? 9.952 0.254 -4.235 1.00 96.31 192 ILE A N 1
ATOM 1499 C CA . ILE A 1 192 ? 9.574 0.096 -5.649 1.00 96.31 192 ILE A CA 1
ATOM 1500 C C . ILE A 1 192 ? 8.904 1.367 -6.165 1.00 96.31 192 ILE A C 1
ATOM 1502 O O . ILE A 1 192 ? 9.323 1.903 -7.189 1.00 96.31 192 ILE A O 1
ATOM 1506 N N . MET A 1 193 ? 7.930 1.909 -5.436 1.00 97.62 193 MET A N 1
ATOM 1507 C CA . MET A 1 193 ? 7.241 3.146 -5.808 1.00 97.62 193 MET A CA 1
ATOM 1508 C C . MET A 1 193 ? 8.204 4.330 -5.992 1.00 97.62 193 MET A C 1
ATOM 1510 O O . MET A 1 193 ? 8.094 5.097 -6.953 1.00 97.62 193 MET A O 1
ATOM 1514 N N . MET A 1 194 ? 9.173 4.474 -5.088 1.00 95.44 194 MET A N 1
ATOM 1515 C CA . MET A 1 194 ? 10.201 5.512 -5.154 1.00 95.44 194 MET A CA 1
ATOM 1516 C C . MET A 1 194 ? 11.136 5.310 -6.345 1.00 95.44 194 MET A C 1
ATOM 1518 O O . MET A 1 194 ? 11.470 6.274 -7.034 1.00 95.44 194 MET A O 1
ATOM 1522 N N . GLN A 1 195 ? 11.538 4.071 -6.622 1.00 93.75 195 GLN A N 1
ATOM 1523 C CA . GLN A 1 195 ? 12.398 3.760 -7.761 1.00 93.75 195 GLN A CA 1
ATOM 1524 C C . GLN A 1 195 ? 11.694 3.972 -9.106 1.00 93.75 195 GLN A C 1
ATOM 1526 O O . GLN A 1 195 ? 12.331 4.420 -10.061 1.00 93.75 195 GLN A O 1
ATOM 1531 N N . GLU A 1 196 ? 10.405 3.647 -9.186 1.00 94.44 196 GLU A N 1
ATOM 1532 C CA . GLU A 1 196 ? 9.625 3.700 -10.421 1.00 94.44 196 GLU A CA 1
ATOM 1533 C C . GLU A 1 196 ? 9.192 5.123 -10.786 1.00 94.44 196 GLU A C 1
ATOM 1535 O O . GLU A 1 196 ? 9.302 5.538 -11.942 1.00 94.44 196 GLU A O 1
ATOM 1540 N N . SER A 1 197 ? 8.712 5.896 -9.812 1.00 94.94 197 SER A N 1
ATOM 1541 C CA . SER A 1 197 ? 8.075 7.189 -10.088 1.00 94.94 197 SER A CA 1
ATOM 1542 C C . SER A 1 197 ? 8.536 8.334 -9.198 1.00 94.94 197 SER A C 1
ATOM 1544 O O . SER A 1 197 ? 8.031 9.445 -9.352 1.00 94.94 197 SER A O 1
ATOM 1546 N N . SER A 1 198 ? 9.432 8.092 -8.238 1.00 95.19 198 SER A N 1
ATOM 1547 C CA . SER A 1 198 ? 9.650 9.012 -7.117 1.00 95.19 198 SER A CA 1
ATOM 1548 C C . SER A 1 198 ? 8.326 9.387 -6.429 1.00 95.19 198 SER A C 1
ATOM 1550 O O . SER A 1 198 ? 8.109 10.549 -6.089 1.00 95.19 198 SER A O 1
ATOM 1552 N N . CYS A 1 199 ? 7.408 8.425 -6.269 1.00 96.69 199 CYS A N 1
ATOM 1553 C CA . CYS A 1 199 ? 6.061 8.616 -5.711 1.00 96.69 199 CYS A CA 1
ATOM 1554 C C . CYS A 1 199 ? 5.163 9.615 -6.471 1.00 96.69 199 CYS A C 1
ATOM 1556 O O . CYS A 1 199 ? 4.292 10.258 -5.876 1.00 96.69 199 CYS A O 1
ATOM 1558 N N . GLN A 1 200 ? 5.350 9.759 -7.784 1.00 95.62 200 GLN A N 1
ATOM 1559 C CA . GLN A 1 200 ? 4.526 10.632 -8.622 1.00 95.62 200 GLN A CA 1
ATOM 1560 C C . GLN A 1 200 ? 3.408 9.830 -9.305 1.00 95.62 200 GLN A C 1
ATOM 1562 O O . GLN A 1 200 ? 3.650 8.874 -10.036 1.00 95.62 200 GLN A O 1
ATOM 1567 N N . TYR A 1 201 ? 2.149 10.209 -9.083 1.00 95.00 201 TYR A N 1
ATOM 1568 C CA . TYR A 1 201 ? 0.997 9.471 -9.622 1.00 95.00 201 TYR A CA 1
ATOM 1569 C C . TYR A 1 201 ? 0.683 9.808 -11.092 1.00 95.00 201 TYR A C 1
ATOM 1571 O O . TYR A 1 201 ? -0.045 9.076 -11.765 1.00 95.00 201 TYR A O 1
ATOM 1579 N N . ASP A 1 202 ? 1.204 10.924 -11.603 1.00 93.19 202 ASP A N 1
ATOM 1580 C CA . ASP A 1 202 ? 0.899 11.476 -12.927 1.00 93.19 202 ASP A CA 1
ATOM 1581 C C . ASP A 1 202 ? 2.021 11.260 -13.956 1.00 93.19 202 ASP A C 1
ATOM 1583 O O . ASP A 1 202 ? 1.953 11.770 -15.079 1.00 93.19 202 ASP A O 1
ATOM 1587 N N . VAL A 1 203 ? 3.035 10.458 -13.620 1.00 94.19 203 VAL A N 1
ATOM 1588 C CA . VAL A 1 203 ? 4.127 10.144 -14.543 1.00 94.19 203 VAL A CA 1
ATOM 1589 C C . VAL A 1 203 ? 3.760 9.040 -15.529 1.00 94.19 203 VAL A C 1
ATOM 1591 O O . VAL A 1 203 ? 3.072 8.064 -15.222 1.00 94.19 203 VAL A O 1
ATOM 1594 N N . THR A 1 204 ? 4.257 9.190 -16.755 1.00 94.94 204 THR A N 1
ATOM 1595 C CA . THR A 1 204 ? 4.182 8.171 -17.804 1.00 94.94 204 THR A CA 1
ATOM 1596 C C . THR A 1 204 ? 5.557 7.996 -18.433 1.00 94.94 204 THR A C 1
ATOM 1598 O O . THR A 1 204 ? 6.145 8.968 -18.917 1.00 94.94 204 THR A O 1
ATOM 1601 N N . SER A 1 205 ? 6.075 6.768 -18.456 1.00 90.69 205 SER A N 1
ATOM 1602 C CA . SER A 1 205 ? 7.374 6.483 -19.064 1.00 90.69 205 SER A CA 1
ATOM 1603 C C . SER A 1 205 ? 7.329 6.534 -20.592 1.00 90.69 205 SER A C 1
ATOM 1605 O O . SER A 1 205 ? 6.281 6.459 -21.238 1.00 90.69 205 SER A O 1
ATOM 1607 N N . SER A 1 206 ? 8.513 6.564 -21.209 1.00 85.75 206 SER A N 1
ATOM 1608 C CA . SER A 1 206 ? 8.651 6.411 -22.666 1.00 85.75 206 SER A CA 1
ATOM 1609 C C . SER A 1 206 ? 8.124 5.068 -23.200 1.00 85.75 206 SER A C 1
ATOM 1611 O O . SER A 1 206 ? 7.784 4.972 -24.379 1.00 85.75 206 SER A O 1
ATOM 1613 N N . ALA A 1 207 ? 8.010 4.054 -22.335 1.00 84.94 207 ALA A N 1
ATOM 1614 C CA . ALA A 1 207 ? 7.420 2.754 -22.640 1.00 84.94 207 ALA A CA 1
ATOM 1615 C C . ALA A 1 207 ? 5.895 2.716 -22.409 1.00 84.94 207 ALA A C 1
ATOM 1617 O O . ALA A 1 207 ? 5.289 1.660 -22.551 1.00 84.94 207 ALA A O 1
ATOM 1618 N N . SER A 1 208 ? 5.264 3.864 -22.126 1.00 90.00 208 SER A N 1
ATOM 1619 C CA . SER A 1 208 ? 3.831 4.000 -21.807 1.00 90.00 208 SER A CA 1
ATOM 1620 C C . SER A 1 208 ? 3.399 3.316 -20.506 1.00 90.00 208 SER A C 1
ATOM 1622 O O . SER A 1 208 ? 2.220 3.011 -20.345 1.00 90.00 208 SER A O 1
ATOM 1624 N N . CYS A 1 209 ? 4.335 3.095 -19.582 1.00 93.75 209 CYS A N 1
ATOM 1625 C CA . CYS A 1 209 ? 4.017 2.639 -18.232 1.00 93.75 209 CYS A CA 1
ATOM 1626 C C . CYS A 1 209 ? 3.544 3.823 -17.385 1.00 93.75 209 CYS A C 1
ATOM 1628 O O . CYS A 1 209 ? 4.021 4.937 -17.603 1.00 93.75 209 CYS A O 1
ATOM 1630 N N . VAL A 1 210 ? 2.602 3.610 -16.467 1.00 96.50 210 VAL A N 1
ATOM 1631 C CA . VAL A 1 210 ? 1.864 4.708 -15.819 1.00 96.50 210 VAL A CA 1
ATOM 1632 C C . VAL A 1 210 ? 1.898 4.660 -14.293 1.00 96.50 210 VAL A C 1
ATOM 1634 O O . VAL A 1 210 ? 1.877 3.586 -13.690 1.00 96.50 210 VAL A O 1
ATOM 1637 N N . GLY A 1 211 ? 1.866 5.848 -13.688 1.00 96.38 211 GLY A N 1
ATOM 1638 C CA . GLY A 1 211 ? 1.565 6.058 -12.274 1.00 96.38 211 GLY A CA 1
ATOM 1639 C C . GLY A 1 211 ? 2.683 5.688 -11.303 1.00 96.38 211 GLY A C 1
ATOM 1640 O O . GLY A 1 211 ? 3.842 5.530 -11.690 1.00 96.38 211 GLY A O 1
ATOM 1641 N N . LEU A 1 212 ? 2.303 5.557 -10.033 1.00 97.69 212 LEU A N 1
ATOM 1642 C CA . LEU A 1 212 ? 3.194 5.372 -8.886 1.00 97.69 212 LEU A CA 1
ATOM 1643 C C . LEU A 1 212 ? 4.132 4.169 -9.031 1.00 97.69 212 LEU A C 1
ATOM 1645 O O . LEU A 1 212 ? 5.327 4.268 -8.763 1.00 97.69 212 LEU A O 1
ATOM 1649 N N . MET A 1 213 ? 3.591 3.056 -9.509 1.00 97.69 213 MET A N 1
ATOM 1650 C CA . MET A 1 213 ? 4.279 1.774 -9.637 1.00 97.69 213 MET A CA 1
ATOM 1651 C C . MET A 1 213 ? 4.736 1.489 -11.080 1.00 97.69 213 MET A C 1
ATOM 1653 O O . MET A 1 213 ? 5.148 0.370 -11.380 1.00 97.69 213 MET A O 1
ATOM 1657 N N . GLN A 1 214 ? 4.627 2.478 -11.985 1.00 96.31 214 GLN A N 1
ATOM 1658 C CA . GLN A 1 214 ? 4.961 2.386 -13.417 1.00 96.31 214 GLN A CA 1
ATOM 1659 C C . GLN A 1 214 ? 4.452 1.101 -14.089 1.00 96.31 214 GLN A C 1
ATOM 1661 O O . GLN A 1 214 ? 5.196 0.325 -14.690 1.00 96.31 214 GLN A O 1
ATOM 1666 N N . ILE A 1 215 ? 3.137 0.897 -14.050 1.00 95.69 215 ILE A N 1
ATOM 1667 C CA . ILE A 1 215 ? 2.503 -0.299 -14.609 1.00 95.69 215 ILE A CA 1
ATOM 1668 C C . ILE A 1 215 ? 2.500 -0.233 -16.139 1.00 95.69 215 ILE A C 1
ATOM 1670 O O . ILE A 1 215 ? 1.937 0.692 -16.723 1.00 95.69 215 ILE A O 1
ATOM 1674 N N . CYS A 1 216 ? 3.121 -1.215 -16.799 1.00 90.44 216 CYS A N 1
ATOM 1675 C CA . CYS A 1 216 ? 3.206 -1.288 -18.266 1.00 90.44 216 CYS A CA 1
ATOM 1676 C C . CYS A 1 216 ? 2.128 -2.185 -18.900 1.00 90.44 216 CYS A C 1
ATOM 1678 O O . CYS A 1 216 ? 1.780 -2.011 -20.069 1.00 90.44 216 CYS A O 1
ATOM 1680 N N . SER A 1 217 ? 1.615 -3.160 -18.148 1.00 89.12 217 SER A N 1
ATOM 1681 C CA . SER A 1 217 ? 0.485 -4.004 -18.537 1.00 89.12 217 SER A CA 1
ATOM 1682 C C . SER A 1 217 ? -0.426 -4.207 -17.337 1.00 89.12 217 SER A C 1
ATOM 1684 O O . SER A 1 217 ? 0.049 -4.432 -16.230 1.00 89.12 217 SER A O 1
ATOM 1686 N N . TRP A 1 218 ? -1.728 -4.134 -17.583 1.00 90.50 218 TRP A N 1
ATOM 1687 C CA . TRP A 1 218 ? -2.777 -4.291 -16.582 1.00 90.50 218 TRP A CA 1
ATOM 1688 C C . TRP A 1 218 ? -3.423 -5.682 -16.639 1.00 90.50 218 TRP A C 1
ATOM 1690 O O . TRP A 1 218 ? -4.341 -5.957 -15.877 1.00 90.50 218 TRP A O 1
ATOM 1700 N N . ASP A 1 219 ? -2.952 -6.570 -17.526 1.00 92.25 219 ASP A N 1
ATOM 1701 C CA . ASP A 1 219 ? -3.577 -7.878 -17.763 1.00 92.25 219 ASP A CA 1
ATOM 1702 C C . ASP A 1 219 ? -3.647 -8.718 -16.479 1.00 92.25 219 ASP A C 1
ATOM 1704 O O . ASP A 1 219 ? -4.679 -9.322 -16.195 1.00 92.25 219 ASP A O 1
ATOM 1708 N N . VAL A 1 220 ? -2.570 -8.709 -15.686 1.00 91.56 220 VAL A N 1
ATOM 1709 C CA . VAL A 1 220 ? -2.448 -9.502 -14.450 1.00 91.56 220 VAL A CA 1
ATOM 1710 C C . VAL A 1 220 ? -3.438 -9.032 -13.381 1.00 91.56 220 VAL A C 1
ATOM 1712 O O . VAL A 1 220 ? -4.051 -9.855 -12.713 1.00 91.56 220 VAL A O 1
ATOM 1715 N N . CYS A 1 221 ? -3.645 -7.721 -13.253 1.00 94.75 221 CYS A N 1
ATOM 1716 C CA . CYS A 1 221 ? -4.523 -7.138 -12.236 1.00 94.75 221 CYS A CA 1
ATOM 1717 C C . CYS A 1 221 ? -5.949 -6.856 -12.748 1.00 94.75 221 CYS A C 1
ATOM 1719 O O . CYS A 1 221 ? -6.814 -6.443 -11.981 1.00 94.75 221 CYS A O 1
ATOM 1721 N N . SER A 1 222 ? -6.213 -7.098 -14.037 1.00 93.94 222 SER A N 1
ATOM 1722 C CA . SER A 1 222 ? -7.453 -6.717 -14.723 1.00 93.94 222 SER A CA 1
ATOM 1723 C C . SER A 1 222 ? -8.721 -7.241 -14.060 1.00 93.94 222 SER A C 1
ATOM 1725 O O . SER A 1 222 ? -9.676 -6.491 -13.881 1.00 93.94 222 SER A O 1
ATOM 1727 N N . SER A 1 223 ? -8.736 -8.527 -13.708 1.00 92.69 223 SER A N 1
ATOM 1728 C CA . SER A 1 223 ? -9.909 -9.185 -13.138 1.00 92.69 223 SER A CA 1
ATOM 1729 C C . SER A 1 223 ? -10.135 -8.825 -11.679 1.00 92.69 223 SER A C 1
ATOM 1731 O O . SER A 1 223 ? -11.282 -8.705 -11.267 1.00 92.69 223 SER A O 1
ATOM 1733 N N . GLU A 1 224 ? -9.051 -8.683 -10.916 1.00 92.56 224 GLU A N 1
ATOM 1734 C CA . GLU A 1 224 ? -9.105 -8.379 -9.483 1.00 92.56 224 GLU A CA 1
ATOM 1735 C C . GLU A 1 224 ? -9.583 -6.939 -9.253 1.00 92.56 224 GLU A C 1
ATOM 1737 O O . GLU A 1 224 ? -10.350 -6.681 -8.332 1.00 92.56 224 GLU A O 1
ATOM 1742 N N . LEU A 1 225 ? -9.186 -6.016 -10.138 1.00 94.38 225 LEU A N 1
ATOM 1743 C CA . LEU A 1 225 ? -9.443 -4.580 -10.000 1.00 94.38 225 LEU A CA 1
ATOM 1744 C C . LEU A 1 225 ? -10.497 -4.030 -10.982 1.00 94.38 225 LEU A C 1
ATOM 1746 O O . LEU A 1 225 ? -10.643 -2.817 -11.102 1.00 94.38 225 LEU A O 1
ATOM 1750 N N . ASP A 1 226 ? -11.212 -4.901 -11.706 1.00 93.88 226 ASP A N 1
ATOM 1751 C CA . ASP A 1 226 ? -12.227 -4.539 -12.720 1.00 93.88 226 ASP A CA 1
ATOM 1752 C C . ASP A 1 226 ? -11.744 -3.473 -13.730 1.00 93.88 226 ASP A C 1
ATOM 1754 O O . ASP A 1 226 ? -12.442 -2.520 -14.094 1.00 93.88 226 ASP A O 1
ATOM 1758 N N . LEU A 1 227 ? -10.498 -3.617 -14.184 1.00 94.12 227 LEU A N 1
ATOM 1759 C CA . LEU A 1 227 ? -9.871 -2.660 -15.093 1.00 94.12 227 LEU A CA 1
ATOM 1760 C C . LEU A 1 227 ? -10.296 -2.944 -16.530 1.00 94.12 227 LEU A C 1
ATOM 1762 O O . LEU A 1 227 ? -10.477 -4.088 -16.942 1.00 94.12 227 LEU A O 1
ATOM 1766 N N . ASN A 1 228 ? -10.407 -1.888 -17.329 1.00 93.06 228 ASN A N 1
ATOM 1767 C CA . ASN A 1 228 ? -10.767 -1.985 -18.741 1.00 93.06 228 ASN A CA 1
ATOM 1768 C C . ASN A 1 228 ? -9.689 -1.389 -19.653 1.00 93.06 228 ASN A C 1
ATOM 1770 O O . ASN A 1 228 ? -9.633 -1.685 -20.852 1.00 93.06 228 ASN A O 1
ATOM 1774 N N . THR A 1 229 ? -8.843 -0.514 -19.116 1.00 92.56 229 THR A N 1
ATOM 1775 C CA . THR A 1 229 ? -7.761 0.133 -19.848 1.00 92.56 229 THR A CA 1
ATOM 1776 C C . THR A 1 229 ? -6.640 0.556 -18.905 1.00 92.56 229 THR A C 1
ATOM 1778 O O . THR A 1 229 ? -6.860 0.881 -17.750 1.00 92.56 229 THR A O 1
ATOM 1781 N N . ILE A 1 230 ? -5.435 0.739 -19.456 1.00 90.38 230 ILE A N 1
ATOM 1782 C CA . ILE A 1 230 ? -4.290 1.327 -18.735 1.00 90.38 230 ILE A CA 1
ATOM 1783 C C . ILE A 1 230 ? -4.574 2.713 -18.109 1.00 90.38 230 ILE A C 1
ATOM 1785 O O . ILE A 1 230 ? -3.855 3.158 -17.225 1.00 90.38 230 ILE A O 1
ATOM 1789 N N . ARG A 1 231 ? -5.623 3.421 -18.559 1.00 90.38 231 ARG A N 1
ATOM 1790 C CA . ARG A 1 231 ? -6.035 4.706 -17.973 1.00 90.38 231 ARG A CA 1
ATOM 1791 C C . ARG A 1 231 ? -6.666 4.547 -16.594 1.00 90.38 231 ARG A C 1
ATOM 1793 O O . ARG A 1 231 ? -6.589 5.493 -15.826 1.00 90.38 231 ARG A O 1
ATOM 1800 N N . ASP A 1 232 ? -7.198 3.369 -16.284 1.00 94.44 232 ASP A N 1
ATOM 1801 C CA . ASP A 1 232 ? -7.773 3.029 -14.976 1.00 94.44 232 ASP A CA 1
ATOM 1802 C C . ASP A 1 232 ? -6.674 2.803 -13.911 1.00 94.44 232 ASP A C 1
ATOM 1804 O O . ASP A 1 232 ? -6.956 2.459 -12.769 1.00 94.44 232 ASP A O 1
ATOM 1808 N N . LEU A 1 233 ? -5.405 3.005 -14.296 1.00 94.94 233 LEU A N 1
ATOM 1809 C CA . LEU A 1 233 ? -4.210 2.965 -13.451 1.00 94.94 233 LEU A CA 1
ATOM 1810 C C . LEU A 1 233 ? -3.421 4.282 -13.491 1.00 94.94 233 LEU A C 1
ATOM 1812 O O . LEU A 1 233 ? -2.274 4.322 -13.058 1.00 94.94 233 LEU A O 1
ATOM 1816 N N . SER A 1 234 ? -3.963 5.354 -14.076 1.00 91.88 234 SER A N 1
ATOM 1817 C CA . SER A 1 234 ? -3.228 6.608 -14.275 1.00 91.88 234 SER A CA 1
ATOM 1818 C C . SER A 1 234 ? -4.002 7.807 -13.744 1.00 91.88 234 SER A C 1
ATOM 1820 O O . SER A 1 234 ? -5.204 7.928 -13.976 1.00 91.88 234 SER A O 1
ATOM 1822 N N . GLY A 1 235 ? -3.293 8.732 -13.098 1.00 89.94 235 GLY A N 1
ATOM 1823 C CA . GLY A 1 235 ? -3.887 9.939 -12.537 1.00 89.94 235 GLY A CA 1
ATOM 1824 C C . GLY A 1 235 ? -4.380 9.754 -11.105 1.00 89.94 235 GLY A C 1
ATOM 1825 O O . GLY A 1 235 ? -4.366 8.658 -10.553 1.00 89.94 235 GLY A O 1
ATOM 1826 N N . GLU A 1 236 ? -4.783 10.872 -10.509 1.00 91.50 236 GLU A N 1
ATOM 1827 C CA . GLU A 1 236 ? -5.096 10.985 -9.081 1.00 91.50 236 GLU A CA 1
ATOM 1828 C C . GLU A 1 236 ? -6.222 10.040 -8.645 1.00 91.50 236 GLU A C 1
ATOM 1830 O O . GLU A 1 236 ? -6.091 9.354 -7.641 1.00 91.50 236 GLU A O 1
ATOM 1835 N N . ASP A 1 237 ? -7.279 9.917 -9.448 1.00 91.44 237 ASP A N 1
ATOM 1836 C CA . ASP A 1 237 ? -8.429 9.060 -9.127 1.00 91.44 237 ASP A CA 1
ATOM 1837 C C . ASP A 1 237 ? -8.101 7.551 -9.153 1.00 91.44 237 ASP A C 1
ATOM 1839 O O . ASP A 1 237 ? -8.943 6.737 -8.790 1.00 91.44 237 ASP A O 1
ATOM 1843 N N . ASN A 1 238 ? -6.900 7.168 -9.603 1.00 94.94 238 ASN A N 1
ATOM 1844 C CA . ASN A 1 238 ? -6.485 5.776 -9.796 1.00 94.94 238 ASN A CA 1
ATOM 1845 C C . ASN A 1 238 ? -5.243 5.399 -8.971 1.00 94.94 238 ASN A C 1
ATOM 1847 O O . ASN A 1 238 ? -4.575 4.416 -9.295 1.00 94.94 238 ASN A O 1
ATOM 1851 N N . ILE A 1 239 ? -4.915 6.176 -7.932 1.00 92.81 239 ILE A N 1
ATOM 1852 C CA . ILE A 1 239 ? -3.802 5.894 -7.010 1.00 92.81 239 ILE A CA 1
ATOM 1853 C C . ILE A 1 239 ? -3.935 4.483 -6.428 1.00 92.81 239 ILE A C 1
ATOM 1855 O O . ILE A 1 239 ? -3.016 3.678 -6.580 1.00 92.81 239 ILE A O 1
ATOM 1859 N N . ASP A 1 240 ? -5.100 4.158 -5.864 1.00 94.38 240 ASP A N 1
ATOM 1860 C CA . ASP A 1 240 ? -5.337 2.876 -5.196 1.00 94.38 240 ASP A CA 1
ATOM 1861 C C . ASP A 1 240 ? -5.162 1.697 -6.150 1.00 94.38 240 ASP A C 1
ATOM 1863 O O . ASP A 1 240 ? -4.422 0.759 -5.850 1.00 94.38 240 ASP A O 1
ATOM 1867 N N . ASN A 1 241 ? -5.777 1.781 -7.332 1.00 96.62 241 ASN A N 1
ATOM 1868 C CA . ASN A 1 241 ? -5.655 0.750 -8.358 1.00 96.62 241 ASN A CA 1
ATOM 1869 C C . ASN A 1 241 ? -4.208 0.605 -8.845 1.00 96.62 241 ASN A C 1
ATOM 1871 O O . ASN A 1 241 ? -3.767 -0.504 -9.134 1.00 96.62 241 ASN A O 1
ATOM 1875 N N . ASN A 1 242 ? -3.455 1.706 -8.954 1.00 98.12 242 ASN A N 1
ATOM 1876 C CA . ASN A 1 242 ? -2.066 1.660 -9.401 1.00 98.12 242 ASN A CA 1
ATOM 1877 C C . ASN A 1 242 ? -1.154 0.972 -8.375 1.00 98.12 242 ASN A C 1
ATOM 1879 O O . ASN A 1 242 ? -0.364 0.109 -8.761 1.00 98.12 242 ASN A O 1
ATOM 1883 N N . ILE A 1 243 ? -1.301 1.310 -7.088 1.00 98.25 243 ILE A N 1
ATOM 1884 C CA . ILE A 1 243 ? -0.562 0.667 -5.992 1.00 98.25 243 ILE A CA 1
ATOM 1885 C C . ILE A 1 243 ? -0.920 -0.819 -5.923 1.00 98.25 243 ILE A C 1
ATOM 1887 O O . ILE A 1 243 ? -0.033 -1.672 -5.935 1.00 98.25 243 ILE A O 1
ATOM 1891 N N . GLU A 1 244 ? -2.215 -1.141 -5.928 1.00 98.00 244 GLU A N 1
ATOM 1892 C CA . GLU A 1 244 ? -2.680 -2.521 -5.805 1.00 98.00 244 GLU A CA 1
ATOM 1893 C C . GLU A 1 244 ? -2.298 -3.380 -7.013 1.00 98.00 244 GLU A C 1
ATOM 1895 O O . GLU A 1 244 ? -1.854 -4.513 -6.846 1.00 98.00 244 GLU A O 1
ATOM 1900 N N . CYS A 1 245 ? -2.371 -2.841 -8.233 1.00 98.19 245 CYS A N 1
ATOM 1901 C CA . CYS A 1 245 ? -1.900 -3.560 -9.415 1.00 98.19 245 CYS A CA 1
ATOM 1902 C C . CYS A 1 245 ? -0.391 -3.850 -9.337 1.00 98.19 245 CYS A C 1
ATOM 1904 O O . CYS A 1 245 ? 0.044 -4.930 -9.737 1.00 98.19 245 CYS A O 1
ATOM 1906 N N . GLY A 1 246 ? 0.407 -2.923 -8.793 1.00 97.81 246 GLY A N 1
ATOM 1907 C CA . GLY A 1 246 ? 1.831 -3.149 -8.536 1.00 97.81 246 GLY A CA 1
ATOM 1908 C C . GLY A 1 246 ? 2.072 -4.295 -7.551 1.00 97.81 246 GLY A C 1
ATOM 1909 O O . GLY A 1 246 ? 2.881 -5.179 -7.831 1.00 97.81 246 GLY A O 1
ATOM 1910 N N . ALA A 1 247 ? 1.321 -4.330 -6.448 1.00 97.25 247 ALA A N 1
ATOM 1911 C CA . ALA A 1 247 ? 1.383 -5.415 -5.468 1.00 97.25 247 ALA A CA 1
ATOM 1912 C C . ALA A 1 247 ? 1.007 -6.776 -6.085 1.00 97.25 247 ALA A C 1
ATOM 1914 O O . ALA A 1 247 ? 1.778 -7.725 -5.965 1.00 97.25 247 ALA A O 1
ATOM 1915 N N . ILE A 1 248 ? -0.098 -6.848 -6.840 1.00 96.81 248 ILE A N 1
ATOM 1916 C CA . ILE A 1 248 ? -0.537 -8.070 -7.542 1.00 96.81 248 ILE A CA 1
ATOM 1917 C C . ILE A 1 248 ? 0.546 -8.585 -8.498 1.00 96.81 248 ILE A C 1
ATOM 1919 O O . ILE A 1 248 ? 0.821 -9.782 -8.558 1.00 96.81 248 ILE A O 1
ATOM 1923 N N . ILE A 1 249 ? 1.167 -7.690 -9.276 1.00 95.56 249 ILE A N 1
ATOM 1924 C CA . ILE A 1 249 ? 2.241 -8.085 -10.194 1.00 95.56 249 ILE A CA 1
ATOM 1925 C C . ILE A 1 249 ? 3.430 -8.634 -9.405 1.00 95.56 249 ILE A C 1
ATOM 1927 O O . ILE A 1 249 ? 3.997 -9.647 -9.811 1.00 95.56 249 ILE A O 1
ATOM 1931 N N . LEU A 1 250 ? 3.828 -7.980 -8.312 1.00 94.19 250 LEU A N 1
ATOM 1932 C CA . LEU A 1 250 ? 4.963 -8.417 -7.501 1.00 94.19 250 LEU A CA 1
ATOM 1933 C C . LEU A 1 250 ? 4.721 -9.798 -6.876 1.00 94.19 250 LEU A C 1
ATOM 1935 O O . LEU A 1 250 ? 5.595 -10.660 -6.990 1.00 94.19 250 LEU A O 1
ATOM 1939 N N . ASP A 1 251 ? 3.539 -10.015 -6.302 1.00 92.62 251 ASP A N 1
ATOM 1940 C CA . ASP A 1 251 ? 3.097 -11.297 -5.747 1.00 92.62 251 ASP A CA 1
ATOM 1941 C C . ASP A 1 251 ? 3.125 -12.413 -6.810 1.00 92.62 251 ASP A C 1
ATOM 1943 O O . ASP A 1 251 ? 3.788 -13.440 -6.647 1.00 92.62 251 ASP A O 1
ATOM 1947 N N . GLU A 1 252 ? 2.570 -12.162 -8.003 1.00 91.69 252 GLU A N 1
ATOM 1948 C CA . GLU A 1 252 ? 2.637 -13.116 -9.120 1.00 91.69 252 GLU A CA 1
ATOM 1949 C C . GLU A 1 252 ? 4.095 -13.460 -9.504 1.00 91.69 252 GLU A C 1
ATOM 1951 O O . GLU A 1 252 ? 4.415 -14.605 -9.858 1.00 91.69 252 GLU A O 1
ATOM 1956 N N . LYS A 1 253 ? 5.015 -12.482 -9.455 1.00 88.75 253 LYS A N 1
ATOM 1957 C CA . LYS A 1 253 ? 6.441 -12.732 -9.735 1.00 88.75 253 LYS A CA 1
ATOM 1958 C C . LYS A 1 253 ? 7.121 -13.526 -8.632 1.00 88.75 253 LYS A C 1
ATOM 1960 O O . LYS A 1 253 ? 8.015 -14.310 -8.962 1.00 88.75 253 LYS A O 1
ATOM 1965 N N . TYR A 1 254 ? 6.711 -13.358 -7.382 1.00 86.12 254 TYR A N 1
ATOM 1966 C CA . TYR A 1 254 ? 7.198 -14.161 -6.271 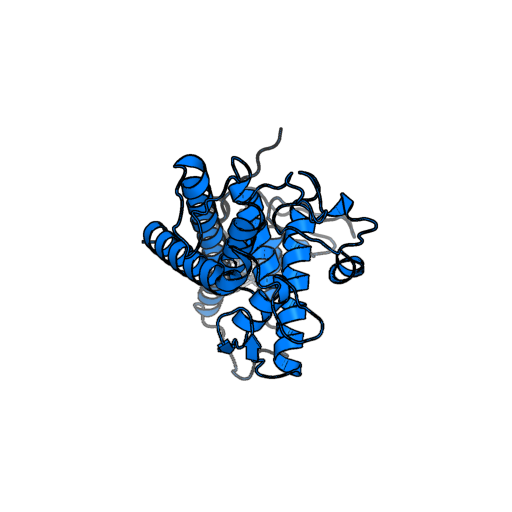1.00 86.12 254 TYR A CA 1
ATOM 1967 C C . TYR A 1 254 ? 6.773 -15.624 -6.421 1.00 86.12 254 TYR A C 1
ATOM 1969 O O . TYR A 1 254 ? 7.631 -16.507 -6.471 1.00 86.12 254 TYR A O 1
ATOM 1977 N N . GLU A 1 255 ? 5.489 -15.876 -6.670 1.00 85.88 255 GLU A N 1
ATOM 1978 C CA . GLU A 1 255 ? 4.964 -17.224 -6.927 1.00 85.88 255 GLU A CA 1
ATOM 1979 C C . GLU A 1 255 ? 5.639 -17.895 -8.133 1.00 85.88 255 GLU A C 1
ATOM 1981 O O . GLU A 1 255 ? 6.047 -19.063 -8.098 1.00 85.88 255 GLU A O 1
ATOM 1986 N N . THR A 1 256 ? 5.855 -17.128 -9.206 1.00 83.31 256 THR A N 1
ATOM 1987 C CA . THR A 1 256 ? 6.613 -17.603 -10.370 1.00 83.31 256 THR A CA 1
ATOM 1988 C C . THR A 1 256 ? 8.040 -17.997 -9.976 1.00 83.31 256 THR A C 1
ATOM 1990 O O . THR A 1 256 ? 8.509 -19.071 -10.364 1.00 83.31 256 THR A O 1
ATOM 1993 N N . ALA A 1 257 ? 8.732 -17.170 -9.187 1.00 77.94 257 ALA A N 1
ATOM 1994 C CA . ALA A 1 257 ? 10.095 -17.444 -8.738 1.00 77.94 257 ALA A CA 1
ATOM 1995 C C . ALA A 1 257 ? 10.187 -18.716 -7.878 1.00 77.94 257 ALA A C 1
ATOM 1997 O O . ALA A 1 257 ? 11.094 -19.523 -8.096 1.00 77.94 257 ALA A O 1
ATOM 1998 N N . LEU A 1 258 ? 9.223 -18.944 -6.979 1.00 76.31 258 LEU A N 1
ATOM 1999 C CA . LEU A 1 258 ? 9.140 -20.173 -6.184 1.00 76.31 258 LEU A CA 1
ATOM 2000 C C . LEU A 1 258 ? 8.978 -21.419 -7.066 1.00 76.31 258 LEU A C 1
ATOM 2002 O O . LEU A 1 258 ? 9.590 -22.458 -6.807 1.00 76.31 258 LEU A O 1
ATOM 2006 N N . SER A 1 259 ? 8.172 -21.317 -8.127 1.00 75.88 259 SER A N 1
ATOM 2007 C CA . SER A 1 259 ? 7.887 -22.442 -9.024 1.00 75.88 259 SER A CA 1
ATOM 2008 C C . SER A 1 259 ? 9.052 -22.802 -9.954 1.00 75.88 259 SER A C 1
ATOM 2010 O O . SER A 1 259 ? 9.269 -23.977 -10.263 1.00 75.88 259 SER A O 1
ATOM 2012 N N . ASP A 1 260 ? 9.816 -21.800 -10.390 1.00 71.38 260 ASP A N 1
ATOM 2013 C CA . ASP A 1 260 ? 10.864 -21.951 -11.396 1.00 71.38 260 ASP A CA 1
ATOM 2014 C C . ASP A 1 260 ? 12.262 -22.224 -10.802 1.00 71.38 260 ASP A C 1
ATOM 2016 O O . ASP A 1 260 ? 13.166 -22.645 -11.535 1.00 71.38 260 ASP A O 1
ATOM 2020 N N . GLY A 1 261 ? 12.431 -22.027 -9.488 1.00 65.06 261 GLY A N 1
ATOM 2021 C CA . GLY A 1 261 ? 13.694 -22.174 -8.756 1.00 65.06 261 GLY A CA 1
ATOM 2022 C C . GLY A 1 261 ? 14.688 -21.029 -8.993 1.00 65.06 261 GLY A C 1
ATOM 2023 O O . GLY A 1 261 ? 14.417 -20.100 -9.754 1.00 65.06 261 GLY A O 1
ATOM 2024 N N . ASP A 1 262 ? 15.863 -21.101 -8.351 1.00 61.78 262 ASP A N 1
ATOM 2025 C CA . ASP A 1 262 ? 16.911 -20.075 -8.460 1.00 61.78 262 ASP A CA 1
ATOM 2026 C C . ASP A 1 262 ? 17.307 -19.827 -9.921 1.00 61.78 262 ASP A C 1
ATOM 2028 O O . ASP A 1 262 ? 17.752 -20.727 -10.647 1.00 61.78 262 ASP A O 1
ATOM 2032 N N . ARG A 1 263 ? 17.187 -18.572 -10.353 1.00 63.50 263 ARG A N 1
ATOM 2033 C CA . ARG A 1 263 ? 17.548 -18.148 -11.706 1.00 63.50 263 ARG A CA 1
ATOM 2034 C C . ARG A 1 263 ? 18.864 -17.382 -11.670 1.00 63.50 263 ARG A C 1
ATOM 2036 O O . ARG A 1 263 ? 19.110 -16.554 -10.800 1.00 63.50 263 ARG A O 1
ATOM 2043 N N . ILE A 1 264 ? 19.732 -17.671 -12.638 1.00 64.12 264 ILE A N 1
ATOM 2044 C CA . ILE A 1 264 ? 20.935 -16.868 -12.877 1.00 64.12 264 ILE A CA 1
ATOM 2045 C C . ILE A 1 264 ? 20.522 -15.703 -13.762 1.00 64.12 264 ILE A C 1
ATOM 2047 O O . ILE A 1 264 ? 20.083 -15.911 -14.896 1.00 64.12 264 ILE A O 1
ATOM 2051 N N . TYR A 1 265 ? 20.712 -14.492 -13.257 1.00 67.75 265 TYR A N 1
ATOM 2052 C CA . TYR A 1 265 ? 20.387 -13.272 -13.971 1.00 67.75 265 TYR A CA 1
ATOM 2053 C C . TYR A 1 265 ? 21.674 -12.713 -14.578 1.00 67.75 265 TYR A C 1
ATOM 2055 O O . TYR A 1 265 ? 22.622 -12.373 -13.873 1.00 67.75 265 TYR A O 1
ATOM 2063 N N . ASP A 1 266 ? 21.742 -12.684 -15.911 1.00 66.81 266 ASP A N 1
ATOM 2064 C CA . ASP A 1 266 ? 22.891 -12.146 -16.649 1.00 66.81 266 ASP A CA 1
ATOM 2065 C C . ASP A 1 266 ? 22.564 -10.724 -17.113 1.00 66.81 266 ASP A C 1
ATOM 2067 O O . ASP A 1 266 ? 22.057 -10.499 -18.217 1.00 66.81 266 ASP A O 1
ATOM 2071 N N . CYS A 1 267 ? 22.811 -9.769 -16.218 1.00 65.06 267 CYS A N 1
ATOM 2072 C CA . CYS A 1 267 ? 22.507 -8.347 -16.402 1.00 65.06 267 CYS A CA 1
ATOM 2073 C C . CYS A 1 267 ? 23.795 -7.522 -16.578 1.00 65.06 267 CYS A C 1
ATOM 2075 O O . CYS A 1 267 ? 23.797 -6.311 -16.417 1.00 65.06 267 CYS A O 1
ATOM 2077 N N . GLY A 1 268 ? 24.918 -8.174 -16.908 1.00 63.81 268 GLY A N 1
ATOM 2078 C CA . GLY A 1 268 ? 26.265 -7.586 -16.846 1.00 63.81 268 GLY A CA 1
ATOM 2079 C C . GLY A 1 268 ? 26.955 -7.811 -15.495 1.00 63.81 268 GLY A C 1
ATOM 2080 O O . GLY A 1 268 ? 28.184 -7.850 -15.438 1.00 63.81 268 GLY A O 1
ATOM 2081 N N . LEU A 1 269 ? 26.167 -8.074 -14.452 1.00 64.75 269 LEU A N 1
ATOM 2082 C CA . LEU A 1 269 ? 26.552 -8.779 -13.234 1.00 64.75 269 LEU A CA 1
ATOM 2083 C C . LEU A 1 269 ? 25.985 -10.199 -13.334 1.00 64.75 269 LEU A C 1
ATOM 2085 O O . LEU A 1 269 ? 24.879 -10.381 -13.842 1.00 64.75 269 LEU A O 1
ATOM 2089 N N . LYS A 1 270 ? 26.760 -11.207 -12.927 1.00 62.41 270 LYS A N 1
ATOM 2090 C CA . LYS A 1 270 ? 26.256 -12.578 -12.799 1.00 62.41 270 LYS A CA 1
ATOM 2091 C C . LYS A 1 270 ? 25.833 -12.775 -11.358 1.00 62.41 270 LYS A C 1
ATOM 2093 O O . LYS A 1 270 ? 26.643 -13.238 -10.561 1.00 62.41 270 LYS A O 1
ATOM 2098 N N . GLU A 1 271 ? 24.591 -12.424 -11.069 1.00 70.06 271 GLU A N 1
ATOM 2099 C CA . GLU A 1 271 ? 24.009 -12.583 -9.742 1.00 70.06 271 GLU A CA 1
ATOM 2100 C C . GLU A 1 271 ? 22.916 -13.649 -9.760 1.00 70.06 271 GLU A C 1
ATOM 2102 O O . GLU A 1 271 ? 22.280 -13.928 -10.783 1.00 70.06 271 GLU A O 1
ATOM 2107 N N . THR A 1 272 ? 22.753 -14.300 -8.614 1.00 73.38 272 THR A N 1
ATOM 2108 C CA . THR A 1 272 ? 21.640 -15.215 -8.359 1.00 73.38 272 THR A CA 1
ATOM 2109 C C . THR A 1 272 ? 20.736 -14.520 -7.361 1.00 73.38 272 THR A C 1
ATOM 2111 O O . THR A 1 272 ? 21.179 -14.225 -6.255 1.00 73.38 272 THR A O 1
ATOM 2114 N N . TYR A 1 273 ? 19.500 -14.240 -7.765 1.00 78.06 273 TYR A N 1
ATOM 2115 C CA . TYR A 1 273 ? 18.475 -13.755 -6.848 1.00 78.06 273 TYR A CA 1
ATOM 2116 C C . TYR A 1 273 ? 17.610 -14.934 -6.402 1.00 78.06 273 TYR A C 1
ATOM 2118 O O . TYR A 1 273 ? 17.439 -15.905 -7.147 1.00 78.06 273 TYR A O 1
ATOM 2126 N N . ASN A 1 274 ? 17.091 -14.832 -5.185 1.00 77.19 274 ASN A N 1
ATOM 2127 C CA . ASN A 1 274 ? 16.149 -15.758 -4.574 1.00 77.19 274 ASN A CA 1
ATOM 2128 C C . ASN A 1 274 ? 14.959 -14.986 -3.984 1.00 77.19 274 ASN A C 1
ATOM 2130 O O . ASN A 1 274 ? 15.029 -13.765 -3.801 1.00 77.19 274 ASN A O 1
ATOM 2134 N N . ASP A 1 275 ? 13.869 -15.707 -3.718 1.00 80.56 275 ASP A N 1
ATOM 2135 C CA . ASP A 1 275 ? 12.687 -15.210 -3.006 1.00 80.56 275 ASP A CA 1
ATOM 2136 C C . ASP A 1 275 ? 12.201 -13.845 -3.552 1.00 80.56 275 ASP A C 1
ATOM 2138 O O . ASP A 1 275 ? 12.042 -13.661 -4.765 1.00 80.56 275 ASP A O 1
ATOM 2142 N N . TRP A 1 276 ? 12.021 -12.850 -2.680 1.00 84.62 276 TRP A N 1
ATOM 2143 C CA . TRP A 1 276 ? 11.592 -11.499 -3.048 1.00 84.62 276 TRP A CA 1
ATOM 2144 C C . TRP A 1 276 ? 12.546 -10.781 -4.000 1.00 84.62 276 TRP A C 1
ATOM 2146 O O . TRP A 1 276 ? 12.105 -10.013 -4.851 1.00 84.62 276 TRP A O 1
ATOM 2156 N N . SER A 1 277 ? 13.847 -11.064 -3.945 1.00 84.12 277 SER A N 1
ATOM 2157 C CA . SER A 1 277 ? 14.802 -10.448 -4.877 1.00 84.12 277 SER A CA 1
ATOM 2158 C C . SER A 1 277 ? 14.578 -10.946 -6.309 1.00 84.12 277 SER A C 1
ATOM 2160 O O . SER A 1 277 ? 14.724 -10.184 -7.268 1.00 84.12 277 SER A O 1
ATOM 2162 N N . SER A 1 278 ? 14.161 -12.207 -6.465 1.00 82.06 278 SER A N 1
ATOM 2163 C CA . SER A 1 278 ? 13.733 -12.754 -7.758 1.00 82.06 278 SER A CA 1
ATOM 2164 C C . SER A 1 278 ? 12.429 -12.130 -8.242 1.00 82.06 278 SER A C 1
ATOM 2166 O O . SER A 1 278 ? 12.297 -11.871 -9.443 1.00 82.06 278 SER A O 1
ATOM 2168 N N . ALA A 1 279 ? 11.494 -11.856 -7.328 1.00 87.06 279 ALA A N 1
ATOM 2169 C CA . ALA A 1 279 ? 10.234 -11.182 -7.629 1.00 87.06 279 ALA A CA 1
ATOM 2170 C C . ALA A 1 279 ? 10.463 -9.739 -8.104 1.00 87.06 279 ALA A C 1
ATOM 2172 O O . ALA A 1 279 ? 10.010 -9.377 -9.187 1.00 87.06 279 ALA A O 1
ATOM 2173 N N . VAL A 1 280 ? 11.262 -8.955 -7.370 1.00 89.31 280 VAL A N 1
ATOM 2174 C CA . VAL A 1 280 ? 11.660 -7.577 -7.725 1.00 89.31 280 VAL A CA 1
ATOM 2175 C C . VAL A 1 280 ? 12.379 -7.548 -9.069 1.00 89.31 280 VAL A C 1
ATOM 2177 O O . VAL A 1 280 ? 12.074 -6.731 -9.940 1.00 89.31 280 VAL A O 1
ATOM 2180 N N . ARG A 1 281 ? 13.305 -8.489 -9.295 1.00 86.50 281 ARG A N 1
ATOM 2181 C CA . ARG A 1 281 ? 13.942 -8.625 -10.607 1.00 86.50 281 ARG A CA 1
ATOM 2182 C C . ARG A 1 281 ? 12.911 -8.915 -11.690 1.00 86.50 281 ARG A C 1
ATOM 2184 O O . ARG A 1 281 ? 13.028 -8.411 -12.805 1.00 86.50 281 ARG A O 1
ATOM 2191 N N . GLY A 1 282 ? 11.919 -9.737 -11.366 1.00 85.69 282 GLY A N 1
ATOM 2192 C CA . GLY A 1 282 ? 10.868 -10.098 -12.289 1.00 85.69 282 GLY A CA 1
ATOM 2193 C C . GLY A 1 282 ? 9.897 -8.966 -12.606 1.00 85.69 282 GLY A C 1
ATOM 2194 O O . GLY A 1 282 ? 9.424 -8.897 -13.742 1.00 85.69 282 GLY A O 1
ATOM 2195 N N . TYR A 1 283 ? 9.665 -8.082 -11.637 1.00 90.00 283 TYR A N 1
ATOM 2196 C CA . TYR A 1 283 ? 8.857 -6.873 -11.748 1.00 90.00 283 TYR A CA 1
ATOM 2197 C C . TYR A 1 283 ? 9.457 -5.900 -12.769 1.00 90.00 283 TYR A C 1
ATOM 2199 O O . TYR A 1 283 ? 8.773 -5.466 -13.692 1.00 90.00 283 TYR A O 1
ATOM 2207 N N . ASN A 1 284 ? 10.772 -5.657 -12.686 1.00 87.00 284 ASN A N 1
ATOM 2208 C CA . ASN A 1 284 ? 11.497 -4.805 -13.636 1.00 87.00 284 ASN A CA 1
ATOM 2209 C C . ASN A 1 284 ? 11.447 -5.318 -15.091 1.00 87.00 284 ASN A C 1
ATOM 2211 O O . ASN A 1 284 ? 11.571 -4.545 -16.043 1.00 87.00 284 ASN A O 1
ATOM 2215 N N . GLY A 1 285 ? 11.247 -6.625 -15.270 1.00 78.44 285 GLY A N 1
ATOM 2216 C CA . GLY A 1 285 ? 11.012 -7.249 -16.565 1.00 78.44 285 GLY A CA 1
ATOM 2217 C C . GLY A 1 285 ? 12.140 -8.158 -17.058 1.00 78.44 285 GLY A C 1
ATOM 2218 O O . GLY A 1 285 ? 13.279 -8.142 -16.593 1.00 78.44 285 GLY A O 1
ATOM 2219 N N . TRP A 1 286 ? 11.792 -8.985 -18.049 1.00 66.81 286 TRP A N 1
ATOM 2220 C CA . TRP A 1 286 ? 12.618 -10.080 -18.564 1.00 66.81 286 TRP A CA 1
ATOM 2221 C C . TRP A 1 286 ? 12.844 -9.940 -20.066 1.00 66.81 286 TRP A C 1
ATOM 2223 O O . TRP A 1 286 ? 11.949 -9.539 -20.810 1.00 66.81 286 TRP A O 1
ATOM 2233 N N . THR A 1 287 ? 13.990 -10.421 -20.548 1.00 59.72 287 THR A N 1
ATOM 2234 C CA . THR A 1 287 ? 14.077 -10.902 -21.933 1.00 59.72 287 THR A CA 1
ATOM 2235 C C . THR A 1 287 ? 13.889 -12.417 -21.978 1.00 59.72 287 THR A C 1
ATOM 2237 O O . THR A 1 287 ? 14.195 -13.131 -21.021 1.00 59.72 287 THR A O 1
ATOM 2240 N N . SER A 1 288 ? 13.455 -12.940 -23.127 1.00 54.47 288 SER A N 1
ATOM 2241 C CA . SER A 1 288 ? 13.183 -14.369 -23.366 1.00 54.47 288 SER A CA 1
ATOM 2242 C C . SER A 1 288 ? 14.395 -15.310 -23.220 1.00 54.47 288 SER A C 1
ATOM 2244 O O . SER A 1 288 ? 14.281 -16.502 -23.487 1.00 54.47 288 SER A O 1
ATOM 2246 N N . VAL A 1 289 ? 15.570 -14.789 -22.860 1.00 54.62 289 VAL A N 1
ATOM 2247 C CA . VAL A 1 289 ? 16.833 -15.529 -22.699 1.00 54.62 289 VAL A CA 1
ATOM 2248 C C . VAL A 1 289 ? 17.430 -15.389 -21.291 1.00 54.62 289 VAL A C 1
ATOM 2250 O O . VAL A 1 289 ? 18.605 -15.696 -21.107 1.00 54.62 289 VAL A O 1
ATOM 2253 N N . GLY A 1 290 ? 16.659 -14.907 -20.307 1.00 56.75 290 GLY A N 1
ATOM 2254 C CA . GLY A 1 290 ? 17.143 -14.732 -18.928 1.00 56.75 290 GLY A CA 1
ATOM 2255 C C . GLY A 1 290 ? 18.187 -13.618 -18.778 1.00 56.75 290 GLY A C 1
ATOM 2256 O O . GLY A 1 290 ? 18.989 -13.626 -17.848 1.00 56.75 290 GLY A O 1
ATOM 2257 N N . ARG A 1 291 ? 18.210 -12.669 -19.721 1.00 58.59 291 ARG A N 1
ATOM 2258 C CA . ARG A 1 291 ? 19.044 -11.465 -19.649 1.00 58.59 291 ARG A CA 1
ATOM 2259 C C . ARG A 1 291 ? 18.180 -10.269 -19.289 1.00 58.59 291 ARG A C 1
ATOM 2261 O O . ARG A 1 291 ? 17.099 -10.124 -19.862 1.00 58.59 291 ARG A O 1
ATOM 2268 N N . CYS A 1 292 ? 18.660 -9.397 -18.411 1.00 62.69 292 CYS A N 1
ATOM 2269 C CA . CYS A 1 292 ? 18.085 -8.058 -18.316 1.00 62.69 292 CYS A CA 1
ATOM 22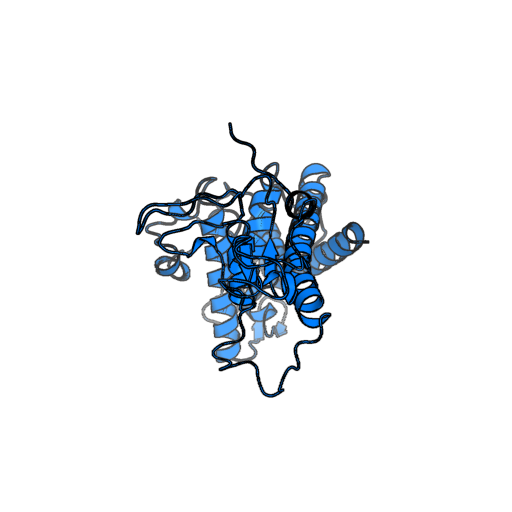70 C C . CYS A 1 292 ? 18.357 -7.290 -19.619 1.00 62.69 292 CYS A C 1
ATOM 2272 O O . CYS A 1 292 ? 19.285 -7.618 -20.369 1.00 62.69 292 CYS A O 1
ATOM 2274 N N . SER A 1 293 ? 17.590 -6.230 -19.876 1.00 57.19 293 SER A N 1
ATOM 2275 C CA . SER A 1 293 ? 18.047 -5.193 -20.801 1.00 57.19 293 SER A CA 1
ATOM 2276 C C . SER A 1 293 ? 19.357 -4.634 -20.224 1.00 57.19 293 SER A C 1
ATOM 2278 O O . SER A 1 293 ? 19.384 -4.058 -19.143 1.00 57.19 293 SER A O 1
ATOM 2280 N N . SER A 1 294 ? 20.486 -4.906 -20.879 1.00 53.25 294 SER A N 1
ATOM 2281 C CA . SER A 1 294 ? 21.832 -4.586 -20.382 1.00 53.25 294 SER A CA 1
ATOM 2282 C C . SER A 1 294 ? 22.188 -3.104 -20.558 1.00 53.25 294 SER A C 1
ATOM 2284 O O . SER A 1 294 ? 23.302 -2.757 -20.956 1.00 53.25 294 SER A O 1
ATOM 2286 N N . VAL A 1 295 ? 21.222 -2.216 -20.312 1.00 55.97 295 VAL A N 1
ATOM 2287 C CA . VAL A 1 295 ? 21.327 -0.783 -20.577 1.00 55.97 295 VAL A CA 1
ATOM 2288 C C . VAL A 1 295 ? 21.028 0.009 -19.304 1.00 55.97 295 VAL A C 1
ATOM 2290 O O . VAL A 1 295 ? 19.901 0.014 -18.820 1.00 55.97 295 VAL A O 1
ATOM 2293 N N . GLY A 1 296 ? 22.042 0.724 -18.807 1.00 60.94 296 GLY A N 1
ATOM 2294 C CA . GLY A 1 296 ? 21.900 1.739 -17.758 1.00 60.94 296 GLY A CA 1
ATOM 2295 C C . GLY A 1 296 ? 21.445 1.190 -16.404 1.00 60.94 296 GLY A C 1
ATOM 2296 O O . GLY A 1 296 ? 21.948 0.169 -15.938 1.00 60.94 296 GLY A O 1
ATOM 2297 N N . ASP A 1 297 ? 20.491 1.888 -15.795 1.00 59.66 297 ASP A N 1
ATOM 2298 C CA . ASP A 1 297 ? 20.056 1.716 -14.402 1.00 59.66 297 ASP A CA 1
ATOM 2299 C C . ASP A 1 297 ? 19.364 0.365 -14.132 1.00 59.66 297 ASP A C 1
ATOM 2301 O O . ASP A 1 297 ? 19.254 -0.070 -12.992 1.00 59.66 297 ASP A O 1
ATOM 2305 N N . GLN A 1 298 ? 18.956 -0.368 -15.174 1.00 71.62 298 GLN A N 1
ATOM 2306 C CA . GLN A 1 298 ? 18.289 -1.668 -15.014 1.00 71.62 298 GLN A CA 1
ATOM 2307 C C . GLN A 1 298 ? 19.214 -2.777 -14.497 1.00 71.62 298 GLN A C 1
ATOM 2309 O O . GLN A 1 298 ? 18.741 -3.785 -13.969 1.00 71.62 298 GLN A O 1
ATOM 2314 N N . VAL A 1 299 ? 20.534 -2.600 -14.619 1.00 75.56 299 VAL A N 1
ATOM 2315 C CA . VAL A 1 299 ? 21.518 -3.563 -14.103 1.00 75.56 299 VAL A CA 1
ATOM 2316 C C . VAL A 1 299 ? 21.412 -3.678 -12.584 1.00 75.56 299 VAL A C 1
ATOM 2318 O O . VAL A 1 299 ? 21.324 -4.791 -12.074 1.00 75.56 299 VAL A O 1
ATOM 2321 N N . TYR A 1 300 ? 21.342 -2.537 -11.899 1.00 83.81 300 TYR A N 1
ATOM 2322 C CA . TYR A 1 300 ? 21.371 -2.435 -10.440 1.00 83.81 300 TYR A CA 1
ATOM 2323 C C . TYR A 1 300 ? 19.982 -2.319 -9.810 1.00 83.81 300 TYR A C 1
ATOM 2325 O O . TYR A 1 300 ? 19.878 -2.026 -8.632 1.00 83.81 300 TYR A O 1
ATOM 2333 N N . TYR A 1 301 ? 18.907 -2.539 -10.573 1.00 87.25 301 TYR A N 1
ATOM 2334 C CA . TYR A 1 301 ? 17.550 -2.285 -10.088 1.00 87.25 301 TYR A CA 1
ATOM 2335 C C . TYR A 1 301 ? 17.227 -3.005 -8.767 1.00 87.25 301 TYR A C 1
ATOM 2337 O O . TYR A 1 301 ? 16.676 -2.392 -7.864 1.00 87.25 301 TYR A O 1
ATOM 2345 N N . VAL A 1 302 ? 17.586 -4.287 -8.624 1.00 87.69 302 VAL A N 1
ATOM 2346 C CA . VAL A 1 302 ? 17.333 -5.025 -7.371 1.00 87.69 302 VAL A CA 1
ATOM 2347 C C . VAL A 1 302 ? 18.170 -4.455 -6.232 1.00 87.69 302 VAL A C 1
ATOM 2349 O O . VAL A 1 302 ? 17.665 -4.273 -5.131 1.00 87.69 302 VAL A O 1
ATOM 2352 N N . GLU A 1 303 ? 19.435 -4.152 -6.503 1.00 87.81 303 GLU A N 1
ATOM 2353 C CA . GLU A 1 303 ? 20.371 -3.588 -5.538 1.00 87.81 303 GLU A CA 1
ATOM 2354 C C . GLU A 1 303 ? 19.934 -2.191 -5.077 1.00 87.81 303 GLU A C 1
ATOM 2356 O O . GLU A 1 303 ? 20.007 -1.888 -3.891 1.00 87.81 303 GLU A O 1
ATOM 2361 N N . ASP A 1 304 ? 19.426 -1.360 -5.988 1.00 89.81 304 ASP A N 1
ATOM 2362 C CA . ASP A 1 304 ? 18.874 -0.041 -5.683 1.00 89.81 304 ASP A CA 1
ATOM 2363 C C . ASP A 1 304 ? 17.627 -0.156 -4.799 1.00 89.81 304 ASP A C 1
ATOM 2365 O O . ASP A 1 304 ? 17.514 0.569 -3.815 1.00 89.81 304 ASP A O 1
ATOM 2369 N N . ILE A 1 305 ? 16.717 -1.091 -5.103 1.00 91.19 305 ILE A N 1
ATOM 2370 C CA . ILE A 1 305 ? 15.525 -1.350 -4.281 1.00 91.19 305 ILE A CA 1
ATOM 2371 C C . ILE A 1 305 ? 15.908 -1.827 -2.881 1.00 91.19 305 ILE A C 1
ATOM 2373 O O . ILE A 1 305 ? 15.361 -1.331 -1.902 1.00 91.19 305 ILE A O 1
ATOM 2377 N N . GLN A 1 306 ? 16.854 -2.761 -2.769 1.00 89.06 306 GLN A N 1
ATOM 2378 C CA . GLN A 1 306 ? 17.328 -3.254 -1.473 1.00 89.06 306 GLN A CA 1
ATOM 2379 C C . GLN A 1 306 ? 17.983 -2.141 -0.648 1.00 89.06 306 GLN A C 1
ATOM 2381 O O . GLN A 1 306 ? 17.761 -2.046 0.557 1.00 89.06 306 GLN A O 1
ATOM 2386 N N . GLU A 1 307 ? 18.771 -1.281 -1.292 1.00 88.25 307 GLU A N 1
ATOM 2387 C CA . GLU A 1 307 ? 19.415 -0.145 -0.637 1.00 88.25 307 GLU A CA 1
ATOM 2388 C C . GLU A 1 307 ? 18.385 0.897 -0.168 1.00 88.25 307 GLU A C 1
ATOM 2390 O O . GLU A 1 307 ? 18.519 1.441 0.928 1.00 88.25 307 GLU A O 1
ATOM 2395 N N . LEU A 1 308 ? 17.333 1.149 -0.956 1.00 88.88 308 LEU A N 1
ATOM 2396 C CA . LEU A 1 308 ? 16.218 2.011 -0.550 1.00 88.88 308 LEU A CA 1
ATOM 2397 C C . LEU A 1 308 ? 15.429 1.409 0.608 1.00 88.88 308 LEU A C 1
ATOM 2399 O O . LEU A 1 308 ? 15.191 2.096 1.594 1.00 88.88 308 LEU A O 1
ATOM 2403 N N . TYR A 1 309 ? 15.075 0.129 0.515 1.00 87.62 309 TYR A N 1
ATOM 2404 C CA . TYR A 1 309 ? 14.379 -0.602 1.570 1.00 87.62 309 TYR A CA 1
ATOM 2405 C C . TYR A 1 309 ? 15.116 -0.489 2.913 1.00 87.62 309 TYR A C 1
ATOM 2407 O O . TYR A 1 309 ? 14.514 -0.123 3.919 1.00 87.62 309 TYR A O 1
ATOM 2415 N N . ASN A 1 310 ? 16.433 -0.728 2.923 1.00 83.50 310 ASN A N 1
ATOM 2416 C CA . ASN A 1 310 ? 17.233 -0.645 4.146 1.00 83.50 310 ASN A CA 1
ATOM 2417 C C . ASN A 1 310 ? 17.254 0.777 4.724 1.00 83.50 310 ASN A C 1
ATOM 2419 O O . ASN A 1 310 ? 17.073 0.946 5.926 1.00 83.50 310 ASN A O 1
ATOM 2423 N N . GLN A 1 311 ? 17.437 1.797 3.879 1.00 87.00 311 GLN A N 1
ATOM 2424 C CA . GLN A 1 311 ? 17.438 3.197 4.321 1.00 87.00 311 GLN A CA 1
ATOM 2425 C C . GLN A 1 311 ? 16.070 3.642 4.860 1.00 87.00 311 GLN A C 1
ATOM 2427 O O . GLN A 1 311 ? 16.016 4.375 5.846 1.00 87.00 311 GLN A O 1
ATOM 2432 N N . LEU A 1 312 ? 14.971 3.188 4.249 1.00 85.06 312 LEU A N 1
ATOM 2433 C CA . LEU A 1 312 ? 13.616 3.457 4.735 1.00 85.06 312 LEU A CA 1
ATOM 2434 C C . LEU A 1 312 ? 13.370 2.789 6.092 1.00 85.06 312 LEU A C 1
ATOM 2436 O O . LEU A 1 312 ? 12.869 3.435 7.006 1.00 85.06 312 LEU A O 1
ATOM 2440 N N . ALA A 1 313 ? 13.779 1.530 6.254 1.00 79.69 313 ALA A N 1
ATOM 2441 C CA . ALA A 1 313 ? 13.666 0.828 7.528 1.00 79.69 313 ALA A CA 1
ATOM 2442 C C . ALA A 1 313 ? 14.517 1.488 8.631 1.00 79.69 313 ALA A C 1
ATOM 2444 O O . ALA A 1 313 ? 14.088 1.571 9.780 1.00 79.69 313 ALA A O 1
ATOM 2445 N N . GLU A 1 314 ? 15.719 1.977 8.310 1.00 79.88 314 GLU A N 1
ATOM 2446 C CA . GLU A 1 314 ? 16.546 2.745 9.253 1.00 79.88 314 GLU A CA 1
ATOM 2447 C C . GLU A 1 314 ? 15.856 4.046 9.676 1.00 79.88 314 GLU A C 1
ATOM 2449 O O . GLU A 1 314 ? 15.739 4.304 10.874 1.00 79.88 314 GLU A O 1
ATOM 2454 N N . LEU A 1 315 ? 15.336 4.820 8.718 1.00 78.81 315 LEU A N 1
ATOM 2455 C CA . LEU A 1 315 ? 14.634 6.071 9.007 1.00 78.81 315 LEU A CA 1
ATOM 2456 C C . LEU A 1 315 ? 13.374 5.842 9.852 1.00 78.81 315 LEU A C 1
ATOM 2458 O O . LEU A 1 315 ? 13.134 6.574 10.808 1.00 78.81 315 LEU A O 1
ATOM 2462 N N . TYR A 1 316 ? 12.606 4.796 9.549 1.00 79.31 316 TYR A N 1
ATOM 2463 C CA . TYR A 1 316 ? 11.439 4.411 10.339 1.00 79.31 316 TYR A CA 1
ATOM 2464 C C . TYR A 1 316 ? 11.792 4.125 11.800 1.00 79.31 316 TYR A C 1
ATOM 2466 O O . TYR A 1 316 ? 11.120 4.598 12.712 1.00 79.31 316 TYR A O 1
ATOM 2474 N N . ASN A 1 317 ? 12.869 3.371 12.036 1.00 72.44 317 ASN A N 1
ATOM 2475 C CA . ASN A 1 317 ? 13.316 3.054 13.392 1.00 72.44 317 ASN A CA 1
ATOM 2476 C C . ASN A 1 317 ? 13.762 4.303 14.167 1.00 72.44 317 ASN A C 1
ATOM 2478 O O . ASN A 1 317 ? 13.579 4.353 15.384 1.00 72.44 317 ASN A O 1
ATOM 2482 N N . ASP A 1 318 ? 14.326 5.299 13.481 1.00 69.69 318 ASP A N 1
ATOM 2483 C CA . ASP A 1 318 ? 14.667 6.591 14.080 1.00 69.69 318 ASP A CA 1
ATOM 2484 C C . ASP A 1 318 ? 13.415 7.414 14.439 1.00 69.69 318 ASP A C 1
ATOM 2486 O O . ASP A 1 318 ? 13.425 8.112 15.453 1.00 69.69 318 ASP A O 1
ATOM 2490 N N . GLU A 1 319 ? 12.334 7.329 13.654 1.00 65.56 319 GLU A N 1
ATOM 2491 C CA . GLU A 1 319 ? 11.058 8.000 13.958 1.00 65.56 319 GLU A CA 1
ATOM 2492 C C . GLU A 1 319 ? 10.221 7.276 15.027 1.00 65.56 319 GLU A C 1
ATOM 2494 O O . GLU A 1 319 ? 9.486 7.919 15.779 1.00 65.56 319 GLU A O 1
ATOM 2499 N N . ALA A 1 320 ? 10.338 5.949 15.116 1.00 55.16 320 ALA A N 1
ATOM 2500 C CA . ALA A 1 320 ? 9.622 5.123 16.087 1.00 55.16 320 ALA A CA 1
ATOM 2501 C C . ALA A 1 320 ? 10.235 5.144 17.507 1.00 55.16 320 ALA A C 1
ATOM 2503 O O . ALA A 1 320 ? 9.575 4.719 18.463 1.00 55.16 320 ALA A O 1
ATOM 2504 N N . GLY A 1 321 ? 11.492 5.586 17.648 1.00 41.31 321 GLY A N 1
ATOM 2505 C CA . GLY A 1 321 ? 12.258 5.620 18.907 1.00 41.31 321 GLY A CA 1
ATOM 2506 C C . GLY A 1 321 ? 12.009 6.840 19.793 1.00 41.31 321 GLY A C 1
ATOM 2507 O O . GLY A 1 321 ? 11.984 6.652 21.035 1.00 41.31 321 GLY A O 1
#

Radius of gyration: 24.88 Å; chains: 1; bounding box: 64×47×65 Å

Secondary structure (DSSP, 8-state):
-------HHHHHTT--BSS---BGGG-EETTEETT-B-GGGGT-EEES-TTTS--B---TTPPPP--S-HHHHHHHHHTTPEEGGG-SS-B-TTEEE------SSS-S------THHHHHHHHHHHHHHHHHHHHHHHHHHHHHHHHHTT-PEE-SS-EE----GGGHHHHHHHHHHHHHHTT--HHHHHHHHHHHHTT-TT-B-TT--BTTTTBS--TTTTTTTT--SGGGGSSGGGHHHHHHHHHHHHHHHHHHHHHH--EEEESSSEEEE-HHHHHHHHHH---TTSB---SGGGTTHHHHHHHHHHHHHHHHHHHH-

Sequence (321 aa):
NNNYGYSIREFLGSAGGTYNYRCTQNKGTAPNCDLGLSPHSYGVAIDVRPDLNPDYSKKINDECNHQLPDCIIESFKDAGFRWGGDWNTYCDPMHFEYLSGSVADVQGDVIDVEEDTTAYVVQYVLGETLVQELDVDIFSNMMQTISDDEIDFKSYVSTRGCSCGSKCGDYAIKLFDVAEKYDLDPFLLLAIMMQESSCQYDVTSSASCVGLMQICSWDVCSSELDLNTIRDLSGEDNIDNNIECGAIILDEKYETALSDGDRIYDCGLKETYNDWSSAVRGYNGWTSVGRCSSVGDQVYYVEDIQELYNQLAELYNDEAG

pLDDT: mean 76.27, std 18.61, range [21.62, 98.25]

Foldseek 3Di:
DDDDPDAVVNQQPCFPQFADFAEDVNADGPPDHPRHTDLSPLRFKTFTPCVFQPKDFDAFPDFADGPDDPLVVVLLVVLPWDAQRPDGGMHRRRMIGRDPDDPVPPPDDDDPDDSVPNVVSCCVSVVVVNVLSVLLVLQLVLLVCQQPVVDWFDFPADTWTANCHPCSSVLSVLLSVLCVVLVHDSLLLVLQLRLQPSNAQADADPLRQGGSNRHNDQPQVCVVLVDDDSVCCGDDVNNNVVSNSSSSQLSVQQVVCVVVDWAQAPLVDRDIDHHSLSSQLPSLHADPVNYDPNDGPNSCRSRRSVSSSVVSVVSSVVSVD